Protein AF-A0A1Y4WC30-F1 (afdb_monomer_lite)

Radius of gyration: 39.01 Å; chains: 1; bounding box: 77×41×104 Å

Sequence (199 aa):
MTRDEYLAQLRALLTGRTPPDELERIVAYYTEYFDEAGPAGEARVVRELGTPAELVGRILGANRVRETPAERTPPTRGSGHSSLWKVLLAICAAPIAIPLIIAAVIVVLALAFVVVCVVAGVAIGGVVAIGVGIVTAWSGFSVLFSAGMATMMFFCGMGMLSSGVGLLMIAGSFALGGLCFRAMAGALNRWLMRREARV

Secondary structure (DSSP, 8-state):
--HHHHHHHHHHHHBTTB-HHHHHHHHHHHHHHHHHHHHHHHHHHHHHH--HHHHHHHHHHHHHHH-S-----------TTHHHHHHHHHHHHHHHHHHHHHHHHHHHHHHHHHHHHHHHHHHHHHHHHHHHHHHHHHHHHHHHHHH-HHHHHHHHHHHHHHHHHHHHHHHHHHHHHHHHHHHHHHHHHHHHHHHHTT-

Foldseek 3Di:
DFPVVQLVVLLVVCVPVDDPVVSVVVSVVVVVVCVVCPPVRRVVVCVVCDHSVVVNVVVSVVVVVVPPDDFDDDPPPDDPVVVVVVVVVVVVVVVVVVVVVVVVVVVVVVVLVVLVVQLVVLLVVLVVLLVVLVVLLVVLVVCCVPPHDVSNVVSNVSSVVSNVVSVVSNVVSVVVSVVVVVVVVVVVVVVVVVVVVND

Structure (mmCIF, N/CA/C/O backbone):
data_AF-A0A1Y4WC30-F1
#
_entry.id   AF-A0A1Y4WC30-F1
#
loop_
_atom_site.group_PDB
_atom_site.id
_atom_site.type_symbol
_atom_site.label_atom_id
_atom_site.label_alt_id
_atom_site.label_comp_id
_atom_site.label_asym_id
_atom_site.label_entity_id
_atom_site.label_seq_id
_atom_site.pdbx_PDB_ins_code
_atom_site.Cartn_x
_atom_site.Cartn_y
_atom_site.Cartn_z
_atom_site.occupancy
_atom_site.B_iso_or_equiv
_atom_site.auth_seq_id
_atom_site.auth_comp_id
_atom_site.auth_asym_id
_atom_site.auth_atom_id
_atom_site.pdbx_PDB_model_num
ATOM 1 N N . MET A 1 1 ? -41.704 -14.085 52.818 1.00 69.81 1 MET A N 1
ATOM 2 C CA . MET A 1 1 ? -40.267 -14.354 52.671 1.00 69.81 1 MET A CA 1
ATOM 3 C C . MET A 1 1 ? -39.528 -13.304 53.448 1.00 69.81 1 MET A C 1
ATOM 5 O O . MET A 1 1 ? -39.732 -12.125 53.174 1.00 69.81 1 MET A O 1
ATOM 9 N N . THR A 1 2 ? -38.753 -13.735 54.432 1.00 83.44 2 THR A N 1
ATOM 10 C CA . THR A 1 2 ? -37.795 -12.867 55.124 1.00 83.44 2 THR A CA 1
ATOM 11 C C . THR A 1 2 ? -36.531 -12.716 54.278 1.00 83.44 2 THR A C 1
ATOM 13 O O . THR A 1 2 ? -36.302 -13.492 53.341 1.00 83.44 2 THR A O 1
ATOM 16 N N . ARG A 1 3 ? -35.703 -11.716 54.592 1.00 82.50 3 ARG A N 1
ATOM 17 C CA . ARG A 1 3 ? -34.389 -11.526 53.963 1.00 82.50 3 ARG A CA 1
ATOM 18 C C . ARG A 1 3 ? -33.555 -12.814 53.923 1.00 82.50 3 ARG A C 1
ATOM 20 O O . ARG A 1 3 ? -33.057 -13.191 52.861 1.00 82.50 3 ARG A O 1
ATOM 27 N N . ASP A 1 4 ? -33.429 -13.494 55.060 1.00 85.31 4 ASP A N 1
ATOM 28 C CA . ASP A 1 4 ? -32.580 -14.685 55.193 1.00 85.31 4 ASP A CA 1
ATOM 29 C C . ASP A 1 4 ? -33.076 -15.845 54.323 1.00 85.31 4 ASP A C 1
ATOM 31 O O . ASP A 1 4 ? -32.284 -16.520 53.664 1.00 85.31 4 ASP A O 1
ATOM 35 N N . GLU A 1 5 ? -34.396 -16.036 54.247 1.00 85.94 5 GLU A N 1
ATOM 36 C CA . GLU A 1 5 ? -35.010 -17.036 53.370 1.00 85.94 5 GLU A CA 1
ATOM 37 C C . GLU A 1 5 ? -34.735 -16.738 51.891 1.00 85.94 5 GLU A C 1
ATOM 39 O O . GLU A 1 5 ? -34.433 -17.649 51.115 1.00 85.94 5 GLU A O 1
ATOM 44 N N . TYR A 1 6 ? -34.811 -15.464 51.495 1.00 87.00 6 TYR A N 1
ATOM 45 C CA . TYR A 1 6 ? -34.570 -15.038 50.118 1.00 87.00 6 TYR A CA 1
ATOM 46 C C . TYR A 1 6 ? -33.109 -15.268 49.705 1.00 87.00 6 TYR A C 1
ATOM 48 O O . TYR A 1 6 ? -32.837 -15.849 48.650 1.00 87.00 6 TYR A O 1
ATOM 56 N N . LEU A 1 7 ? -32.159 -14.860 50.552 1.00 86.62 7 LEU A N 1
ATOM 57 C CA . LEU A 1 7 ? -30.725 -15.016 50.299 1.00 86.62 7 LEU A CA 1
ATOM 58 C C . LEU A 1 7 ? -30.286 -16.486 50.331 1.00 86.62 7 LEU A C 1
ATOM 60 O O . LEU A 1 7 ? -29.462 -16.895 49.509 1.00 86.62 7 LEU A O 1
ATOM 64 N N . ALA A 1 8 ? -30.866 -17.307 51.213 1.00 87.62 8 ALA A N 1
ATOM 65 C CA . ALA A 1 8 ? -30.611 -18.745 51.246 1.00 87.62 8 ALA A CA 1
ATOM 66 C C . ALA A 1 8 ? -31.057 -19.433 49.946 1.00 87.62 8 ALA A C 1
ATOM 68 O O . ALA A 1 8 ? -30.311 -20.240 49.384 1.00 87.62 8 ALA A O 1
ATOM 69 N N . GLN A 1 9 ? -32.233 -19.076 49.419 1.00 86.50 9 GLN A N 1
ATOM 70 C CA . GLN A 1 9 ? -32.713 -19.604 48.139 1.00 86.50 9 GLN A CA 1
ATOM 71 C C . GLN A 1 9 ? -31.892 -19.098 46.951 1.00 86.50 9 GLN A C 1
ATOM 73 O O . GLN A 1 9 ? -31.553 -19.886 46.068 1.00 86.50 9 GLN A O 1
ATOM 78 N N . LEU A 1 10 ? -31.513 -17.816 46.947 1.00 86.69 10 LEU A N 1
ATOM 79 C CA . LEU A 1 10 ? -30.616 -17.250 45.938 1.00 86.69 10 LEU A CA 1
ATOM 80 C C . LEU A 1 10 ? -29.283 -18.010 45.900 1.00 86.69 10 LEU A C 1
ATOM 82 O O . LEU A 1 10 ? -28.824 -18.413 44.829 1.00 86.69 10 LEU A O 1
ATOM 86 N N . ARG A 1 11 ? -28.696 -18.279 47.073 1.00 87.00 11 ARG A N 1
ATOM 87 C CA . ARG A 1 11 ? -27.459 -19.055 47.194 1.00 87.00 11 ARG A CA 1
ATOM 88 C C . ARG A 1 11 ? -27.640 -20.482 46.687 1.00 87.00 11 ARG A C 1
ATOM 90 O O . ARG A 1 11 ? -26.809 -20.947 45.911 1.00 87.00 11 ARG A O 1
ATOM 97 N N . ALA A 1 12 ? -28.715 -21.165 47.078 1.00 87.56 12 ALA A N 1
ATOM 98 C CA . ALA A 1 12 ? -28.985 -22.540 46.658 1.00 87.56 12 ALA A CA 1
ATOM 99 C C . ALA A 1 12 ? -29.145 -22.669 45.133 1.00 87.56 12 ALA A C 1
ATOM 101 O O . ALA A 1 12 ? -28.606 -23.595 44.536 1.00 87.56 12 ALA A O 1
ATOM 102 N N . LEU A 1 13 ? -29.827 -21.715 44.491 1.00 86.31 13 LEU A N 1
ATOM 103 C CA . LEU A 1 13 ? -30.062 -21.718 43.042 1.00 86.31 13 LEU A CA 1
ATOM 104 C C . LEU A 1 13 ? -28.813 -21.384 42.211 1.00 86.31 13 LEU A C 1
ATOM 106 O O . LEU A 1 13 ? -28.690 -21.845 41.074 1.00 86.31 13 LEU A O 1
ATOM 110 N N . LEU A 1 14 ? -27.897 -20.582 42.758 1.00 83.69 14 LEU A N 1
ATOM 111 C CA . LEU A 1 14 ? -26.614 -20.254 42.124 1.00 83.69 14 LEU A CA 1
ATOM 112 C C . LEU A 1 14 ? -25.525 -21.302 42.413 1.00 83.69 14 LEU A C 1
ATOM 114 O O . LEU A 1 14 ? -24.557 -21.420 41.656 1.00 83.69 14 LEU A O 1
ATOM 118 N N . THR A 1 15 ? -25.685 -22.093 43.478 1.00 81.69 15 THR A N 1
ATOM 119 C CA . THR A 1 15 ? -24.760 -23.178 43.832 1.00 81.69 15 THR A CA 1
ATOM 120 C C . THR A 1 15 ? -24.755 -24.232 42.721 1.00 81.69 15 THR A C 1
ATOM 122 O O . THR A 1 15 ? -25.784 -24.811 42.384 1.00 81.69 15 THR A O 1
ATOM 125 N N . GLY A 1 16 ? -23.586 -24.461 42.114 1.00 75.06 16 GLY A N 1
ATOM 126 C CA . GLY A 1 16 ? -23.409 -25.383 40.983 1.00 75.06 16 GLY A CA 1
ATOM 127 C C . GLY A 1 16 ? -23.593 -24.762 39.591 1.00 75.06 16 GLY A C 1
ATOM 128 O O . GLY A 1 16 ? -23.309 -25.433 38.602 1.00 75.06 16 GLY A O 1
ATOM 129 N N . ARG A 1 17 ? -24.021 -23.493 39.488 1.00 76.81 17 ARG A N 1
ATOM 130 C CA . ARG A 1 17 ? -24.132 -22.749 38.211 1.00 76.81 17 ARG A CA 1
ATOM 131 C C . ARG A 1 17 ? -23.170 -21.567 38.092 1.00 76.81 17 ARG A C 1
ATOM 133 O O . ARG A 1 17 ? -23.006 -21.026 37.004 1.00 76.81 17 ARG A O 1
ATOM 140 N N . THR A 1 18 ? -22.549 -21.165 39.195 1.00 74.25 18 THR A N 1
ATOM 141 C CA . THR A 1 18 ? -21.640 -20.017 39.278 1.00 74.25 18 THR A CA 1
ATOM 142 C C . THR A 1 18 ? -20.388 -20.414 40.074 1.00 74.25 18 THR A C 1
ATOM 144 O O . THR A 1 18 ? -20.512 -21.199 41.019 1.00 74.25 18 THR A O 1
ATOM 147 N N . PRO A 1 19 ? -19.185 -19.909 39.725 1.00 80.69 19 PRO A N 1
ATOM 148 C CA . PRO A 1 19 ? -17.972 -20.150 40.505 1.00 80.69 19 PRO A CA 1
ATOM 149 C C . PRO A 1 19 ? -18.141 -19.717 41.973 1.00 80.69 19 PRO A C 1
ATOM 151 O O . PRO A 1 19 ? -18.810 -18.710 42.229 1.00 80.69 19 PRO A O 1
ATOM 154 N N . PRO A 1 20 ? -17.521 -20.417 42.941 1.00 74.69 20 PRO A N 1
ATOM 155 C CA . PRO A 1 20 ? -17.716 -20.158 44.373 1.00 74.69 20 PRO A CA 1
ATOM 156 C C . PRO A 1 20 ? -17.363 -18.715 44.766 1.00 74.69 20 PRO A C 1
ATOM 158 O O . PRO A 1 20 ? -18.118 -18.067 45.488 1.00 74.69 20 PRO A O 1
ATOM 161 N N . ASP A 1 21 ? -16.291 -18.163 44.197 1.00 74.06 21 ASP A N 1
ATOM 162 C CA . ASP A 1 21 ? -15.852 -16.792 44.472 1.00 74.06 21 ASP A CA 1
ATOM 163 C C . ASP A 1 21 ? -16.862 -15.738 43.994 1.00 74.06 21 ASP A C 1
ATOM 165 O O . ASP A 1 21 ? -16.896 -14.616 44.495 1.00 74.06 21 ASP A O 1
ATOM 169 N N . GLU A 1 22 ? -17.616 -16.042 42.937 1.00 73.06 22 GLU A N 1
ATOM 170 C CA . GLU A 1 22 ? -18.604 -15.137 42.350 1.00 73.06 22 GLU A CA 1
ATOM 171 C C . GLU A 1 22 ? -19.958 -15.260 43.037 1.00 73.06 22 GLU A C 1
ATOM 173 O O . GLU A 1 22 ? -20.604 -14.244 43.287 1.00 73.06 22 GLU A O 1
ATOM 178 N N . LEU A 1 23 ? -20.322 -16.478 43.439 1.00 79.19 23 LEU A N 1
ATOM 179 C CA . LEU A 1 23 ? -21.459 -16.745 44.310 1.00 79.19 23 LEU A CA 1
ATOM 180 C C . LEU A 1 23 ? -21.387 -15.896 45.586 1.00 79.19 23 LEU A C 1
ATOM 182 O O . LEU A 1 23 ? -22.353 -15.212 45.918 1.00 79.19 23 LEU A O 1
ATOM 186 N N . GLU A 1 24 ? -20.243 -15.899 46.276 1.00 81.50 24 GLU A N 1
ATOM 187 C CA . GLU A 1 24 ? -20.062 -15.114 47.503 1.00 81.50 24 GLU A CA 1
ATOM 188 C C . GLU A 1 24 ? -20.178 -13.608 47.257 1.00 81.50 24 GLU A C 1
ATOM 190 O O . GLU A 1 24 ? -20.811 -12.911 48.047 1.00 81.50 24 GLU A O 1
ATOM 195 N N . ARG A 1 25 ? -19.647 -13.104 46.135 1.00 77.00 25 ARG A N 1
ATOM 196 C CA . ARG A 1 25 ? -19.775 -11.683 45.765 1.00 77.00 25 ARG A CA 1
ATOM 197 C C . ARG A 1 25 ? -21.220 -11.278 45.499 1.00 77.00 25 ARG A C 1
ATOM 199 O O . ARG A 1 25 ? -21.640 -10.216 45.944 1.00 77.00 25 ARG A O 1
ATOM 206 N N . ILE A 1 26 ? -21.965 -12.106 44.769 1.00 80.81 26 ILE A N 1
ATOM 207 C CA . ILE A 1 26 ? -23.372 -11.848 44.450 1.00 80.81 26 ILE A CA 1
ATOM 208 C C . ILE A 1 26 ? -24.196 -11.837 45.735 1.00 80.81 26 ILE A C 1
ATOM 210 O O . ILE A 1 26 ? -24.953 -10.900 45.972 1.00 80.81 26 ILE A O 1
ATOM 214 N N . VAL A 1 27 ? -24.021 -12.854 46.584 1.00 86.06 27 VAL A N 1
ATOM 215 C CA . VAL A 1 27 ? -24.727 -12.933 47.865 1.00 86.06 27 VAL A CA 1
ATOM 216 C C . VAL A 1 27 ? -24.379 -11.727 48.736 1.00 86.06 27 VAL A C 1
ATOM 218 O O . VAL A 1 27 ? -25.295 -11.088 49.230 1.00 86.06 27 VAL A O 1
ATOM 221 N N . ALA A 1 28 ? -23.101 -11.354 48.860 1.00 83.44 28 ALA A N 1
ATOM 222 C CA . ALA A 1 28 ? -22.679 -10.191 49.644 1.00 83.44 28 ALA A CA 1
ATOM 223 C C . ALA A 1 28 ? -23.312 -8.874 49.161 1.00 83.44 28 ALA A C 1
ATOM 225 O O . ALA A 1 28 ? -23.784 -8.094 49.981 1.00 83.44 28 ALA A O 1
ATOM 226 N N . TYR A 1 29 ? -23.388 -8.657 47.845 1.00 82.88 29 TYR A N 1
ATOM 227 C CA . TYR A 1 29 ? -24.015 -7.465 47.270 1.00 82.88 29 TYR A CA 1
ATOM 228 C C . TYR A 1 29 ? -25.505 -7.360 47.621 1.00 8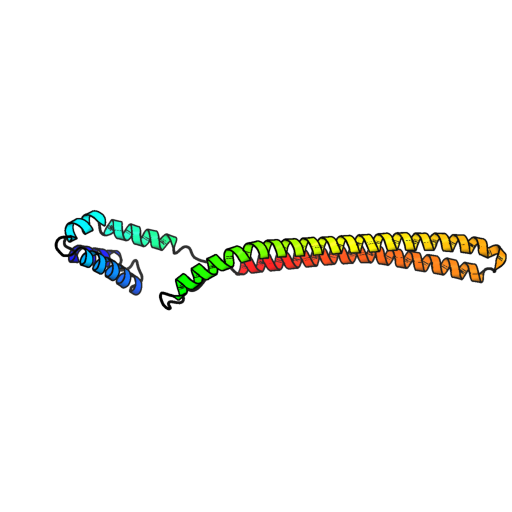2.88 29 TYR A C 1
ATOM 230 O O . TYR A 1 29 ? -25.977 -6.315 48.062 1.00 82.88 29 TYR A O 1
ATOM 238 N N . TYR A 1 30 ? -26.261 -8.451 47.461 1.00 82.19 30 TYR A N 1
ATOM 239 C CA . TYR A 1 30 ? -27.682 -8.433 47.811 1.00 82.19 30 TYR A CA 1
ATOM 240 C C . TYR A 1 30 ? -27.898 -8.392 49.326 1.00 82.19 30 TYR A C 1
ATOM 242 O O . TYR A 1 30 ? -28.841 -7.755 49.778 1.00 82.19 30 TYR A O 1
ATOM 250 N N . THR A 1 31 ? -27.016 -9.004 50.118 1.00 86.19 31 THR A N 1
ATOM 251 C CA . THR A 1 31 ? -27.004 -8.873 51.581 1.00 86.19 31 THR A CA 1
ATOM 252 C C . THR A 1 31 ? -26.928 -7.405 51.996 1.00 86.19 31 THR A C 1
ATOM 254 O O . THR A 1 31 ? -27.763 -6.992 52.798 1.00 86.19 31 THR A O 1
ATOM 257 N N . GLU A 1 32 ? -26.008 -6.630 51.414 1.00 80.56 32 GLU A N 1
ATOM 258 C CA . GLU A 1 32 ? -25.855 -5.189 51.667 1.00 80.56 32 GLU A CA 1
ATOM 259 C C . GLU A 1 32 ? -27.083 -4.395 51.192 1.00 80.56 32 GLU A C 1
ATOM 261 O O . GLU A 1 32 ? -27.597 -3.553 51.919 1.00 80.56 32 GLU A O 1
ATOM 266 N N . TYR A 1 33 ? -27.647 -4.745 50.033 1.00 80.31 33 TYR A N 1
ATOM 267 C CA . TYR A 1 33 ? -28.869 -4.116 49.517 1.00 80.31 33 TYR A CA 1
ATOM 268 C C . TYR A 1 33 ? -30.090 -4.309 50.436 1.00 80.31 33 TYR A C 1
ATOM 270 O O . TYR A 1 33 ? -30.906 -3.404 50.616 1.00 80.31 33 TYR A O 1
ATOM 278 N N . PHE A 1 34 ? -30.221 -5.486 51.054 1.00 80.88 34 PHE A N 1
ATOM 279 C CA . PHE A 1 34 ? -31.246 -5.724 52.071 1.00 80.88 34 PHE A CA 1
ATOM 280 C C . PHE A 1 34 ? -30.937 -5.002 53.394 1.00 80.88 34 PHE A C 1
ATOM 282 O O . PHE A 1 34 ? 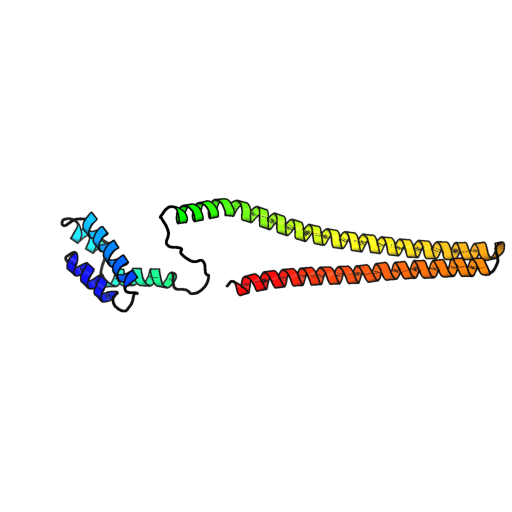-31.872 -4.562 54.063 1.00 80.88 34 PHE A O 1
ATOM 289 N N . ASP A 1 35 ? -29.660 -4.848 53.761 1.00 83.69 35 ASP A N 1
ATOM 290 C CA . ASP A 1 35 ? -29.255 -4.086 54.951 1.00 83.69 35 ASP A CA 1
ATOM 291 C C . ASP A 1 35 ? -29.569 -2.591 54.816 1.00 83.69 35 ASP A C 1
ATOM 293 O O . ASP A 1 35 ? -30.064 -1.988 55.768 1.00 83.69 35 ASP A O 1
ATOM 297 N N . GLU A 1 36 ? -29.369 -2.003 53.632 1.00 78.00 36 GLU A N 1
ATOM 298 C CA . GLU A 1 36 ? -29.711 -0.601 53.347 1.00 78.00 36 GLU A CA 1
ATOM 299 C C . GLU A 1 36 ? -31.213 -0.314 53.501 1.00 78.00 36 GLU A C 1
ATOM 301 O O . GLU A 1 36 ? -31.608 0.765 53.948 1.00 78.00 36 GLU A O 1
ATOM 306 N N . ALA A 1 37 ? -32.066 -1.281 53.155 1.00 77.38 37 ALA A N 1
ATOM 307 C CA . ALA A 1 37 ? -33.512 -1.159 53.313 1.00 77.38 37 ALA A CA 1
ATOM 308 C C . ALA A 1 37 ? -33.975 -1.341 54.770 1.00 77.38 37 ALA A C 1
ATOM 310 O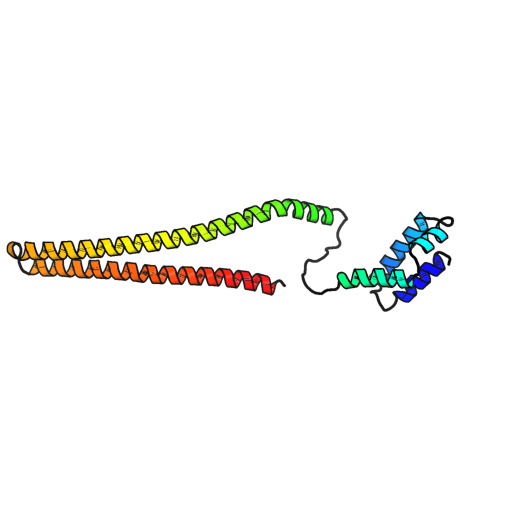 O . ALA A 1 37 ? -35.042 -0.843 55.150 1.00 77.38 37 ALA A O 1
ATOM 311 N N . GLY A 1 38 ? -33.183 -2.050 55.579 1.00 74.25 38 GLY A N 1
ATOM 312 C CA . GLY A 1 38 ? -33.481 -2.375 56.968 1.00 74.25 38 GLY A CA 1
ATOM 313 C C . GLY A 1 38 ? -34.715 -3.279 57.155 1.00 74.25 38 GLY A C 1
ATOM 314 O O . GLY A 1 38 ? -35.434 -3.597 56.203 1.00 74.25 38 GLY A O 1
ATOM 315 N N . PRO A 1 39 ? -35.032 -3.658 58.408 1.00 74.81 39 PRO A N 1
ATOM 316 C CA . PRO A 1 39 ? -36.099 -4.621 58.716 1.00 74.81 39 PRO A CA 1
ATOM 317 C C . PRO A 1 39 ? -37.505 -4.141 58.314 1.00 74.81 39 PRO A C 1
ATOM 319 O O . PRO A 1 39 ? -38.396 -4.947 58.061 1.00 74.81 39 PRO A O 1
ATOM 322 N N . ALA A 1 40 ? -37.721 -2.825 58.211 1.00 74.06 40 ALA A N 1
ATOM 323 C CA . ALA A 1 40 ? -38.984 -2.253 57.736 1.00 74.06 40 ALA A CA 1
ATOM 324 C C . ALA A 1 40 ? -39.124 -2.281 56.197 1.00 74.06 40 ALA A C 1
ATOM 326 O O . ALA A 1 40 ? -40.236 -2.183 55.677 1.00 74.06 40 ALA A O 1
ATOM 327 N N . GLY A 1 41 ? -38.009 -2.398 55.466 1.00 77.81 41 GLY A N 1
ATOM 328 C CA . GLY A 1 41 ? -37.947 -2.341 54.005 1.00 77.81 41 GLY A CA 1
ATOM 329 C C . GLY A 1 41 ? -37.861 -3.701 53.308 1.00 77.81 41 GLY A C 1
ATOM 330 O O . GLY A 1 41 ? -38.039 -3.755 52.092 1.00 77.81 41 GLY A O 1
ATOM 331 N N . GLU A 1 42 ? -37.660 -4.803 54.038 1.00 80.00 42 GLU A N 1
ATOM 332 C CA . GLU A 1 42 ? -37.469 -6.144 53.455 1.00 80.00 42 GLU A CA 1
ATOM 333 C C . GLU A 1 42 ? -38.604 -6.554 52.507 1.00 80.00 42 GLU A C 1
ATOM 335 O O . GLU A 1 42 ? -38.362 -6.974 51.376 1.00 80.00 42 GLU A O 1
ATOM 340 N N . ALA A 1 43 ? -39.860 -6.364 52.923 1.00 79.62 43 ALA A N 1
ATOM 341 C CA . ALA A 1 43 ? -41.022 -6.718 52.108 1.00 79.62 43 ALA A CA 1
ATOM 342 C C . ALA A 1 43 ? -41.094 -5.913 50.796 1.00 79.62 43 ALA A C 1
ATOM 344 O O . ALA A 1 43 ? -41.588 -6.408 49.779 1.00 79.62 43 ALA A O 1
ATOM 345 N N . ARG A 1 44 ? -40.583 -4.674 50.799 1.00 80.62 44 ARG A N 1
ATOM 346 C CA . ARG A 1 44 ? -40.500 -3.831 49.602 1.00 80.62 44 ARG A CA 1
ATOM 347 C C . ARG A 1 44 ? -39.408 -4.335 48.663 1.00 80.62 44 ARG A C 1
ATOM 349 O O . ARG A 1 44 ? -39.676 -4.462 47.471 1.00 80.62 44 ARG A O 1
ATOM 356 N N . VAL A 1 45 ? -38.235 -4.661 49.202 1.00 80.75 45 VAL A N 1
ATOM 357 C CA . VAL A 1 45 ? -37.095 -5.177 48.431 1.00 80.75 45 VAL A CA 1
ATOM 358 C C . VAL A 1 45 ? -37.427 -6.516 47.779 1.00 80.75 45 VAL A C 1
ATOM 360 O O . VAL A 1 45 ? -37.161 -6.696 46.595 1.00 80.75 45 VAL A O 1
ATOM 363 N N . VAL A 1 46 ? -38.088 -7.434 48.492 1.00 83.25 46 VAL A N 1
ATOM 364 C CA . VAL A 1 46 ? -38.535 -8.714 47.910 1.00 83.25 46 VAL A CA 1
ATOM 365 C C . VAL A 1 46 ? -39.488 -8.483 46.733 1.00 83.25 46 VAL A C 1
ATOM 367 O O . VAL A 1 46 ? -39.374 -9.140 45.702 1.00 83.25 46 VAL A O 1
ATOM 370 N N . ARG A 1 47 ? -40.406 -7.516 46.840 1.00 81.50 47 ARG A N 1
ATOM 371 C CA . ARG A 1 47 ? -41.328 -7.185 45.743 1.00 81.50 47 ARG A CA 1
ATOM 372 C C . ARG A 1 47 ? -40.612 -6.567 44.539 1.00 81.50 47 ARG A C 1
ATOM 374 O O . ARG A 1 47 ? -41.031 -6.788 43.410 1.00 81.50 47 ARG A O 1
ATOM 381 N N . GLU A 1 48 ? -39.568 -5.784 44.781 1.00 80.25 48 GLU A N 1
ATOM 382 C CA . GLU A 1 48 ? -38.766 -5.128 43.745 1.00 80.25 48 GLU A CA 1
ATOM 383 C C . GLU A 1 48 ? -37.836 -6.111 43.022 1.00 80.25 48 GLU A C 1
ATOM 385 O O . GLU A 1 48 ? -37.737 -6.103 41.794 1.00 80.25 48 GLU A O 1
ATOM 390 N N . LEU A 1 49 ? -37.204 -7.011 43.776 1.00 80.62 49 LEU A N 1
ATOM 391 C CA . LEU A 1 49 ? -36.330 -8.047 43.234 1.00 80.62 49 LEU A CA 1
ATOM 392 C C . LEU A 1 49 ? -37.113 -9.189 42.572 1.00 80.62 49 LEU A C 1
ATOM 394 O O . LEU A 1 49 ? -36.560 -9.850 41.692 1.00 80.62 49 LEU A O 1
ATOM 398 N N . GLY A 1 50 ? -38.388 -9.384 42.909 1.00 82.62 50 GLY A N 1
ATOM 399 C CA . GLY A 1 50 ? -39.211 -10.459 42.357 1.00 82.62 50 GLY A CA 1
ATOM 400 C C . GLY A 1 50 ? -38.868 -11.805 42.988 1.00 82.62 50 GLY A C 1
ATOM 401 O O . GLY A 1 50 ? -38.482 -11.872 44.151 1.00 82.62 50 GLY A O 1
ATOM 402 N N . THR A 1 51 ? -39.029 -12.905 42.252 1.00 87.25 51 THR A N 1
ATOM 403 C CA . THR A 1 51 ? -38.694 -14.228 42.800 1.00 87.25 51 THR A CA 1
ATOM 404 C C . THR A 1 51 ? -37.182 -14.510 42.732 1.00 87.25 51 THR A C 1
ATOM 406 O O . THR A 1 51 ? -36.517 -14.094 41.775 1.00 87.25 51 THR A O 1
ATOM 409 N N . PRO A 1 52 ? -36.608 -15.287 43.678 1.00 82.38 52 PRO A N 1
ATOM 410 C CA . PRO A 1 52 ? -35.190 -15.658 43.636 1.00 82.38 52 PRO A CA 1
ATOM 411 C C . PRO A 1 52 ? -34.788 -16.337 42.317 1.00 82.38 52 PRO A C 1
ATOM 413 O O . PRO A 1 52 ? -33.700 -16.099 41.800 1.00 82.38 52 PRO A O 1
ATOM 416 N N . ALA A 1 53 ? -35.679 -17.143 41.730 1.00 81.50 53 ALA A N 1
ATOM 417 C CA . ALA A 1 53 ? -35.443 -17.826 40.458 1.00 81.50 53 ALA A CA 1
ATOM 418 C C . ALA A 1 53 ? -35.331 -16.860 39.265 1.00 81.50 53 ALA A C 1
ATOM 420 O O . ALA A 1 53 ? -34.448 -17.023 38.421 1.00 81.50 53 ALA A O 1
ATOM 421 N N . GLU A 1 54 ? -36.178 -15.830 39.208 1.00 81.88 54 GLU A N 1
ATOM 422 C CA . GLU A 1 54 ? -36.105 -14.787 38.175 1.00 81.88 54 GLU A CA 1
ATOM 423 C C . GLU A 1 54 ? -34.841 -13.940 38.324 1.00 81.88 54 GLU A C 1
ATOM 425 O O . GLU A 1 54 ? -34.190 -13.602 37.331 1.00 81.88 54 GLU A O 1
ATOM 430 N N . LEU A 1 55 ? -34.455 -13.621 39.563 1.00 82.81 55 LEU A N 1
ATOM 431 C CA . LEU A 1 55 ? -33.216 -12.904 39.843 1.00 82.81 55 LEU A CA 1
ATOM 432 C C . LEU A 1 55 ? -31.994 -13.693 39.353 1.00 82.81 55 LEU A C 1
ATOM 434 O O . LEU A 1 55 ? -31.151 -13.138 38.651 1.00 82.81 55 LEU A O 1
ATOM 438 N N . VAL A 1 56 ? -31.944 -14.999 39.623 1.00 83.50 56 VAL A N 1
ATOM 439 C CA . VAL A 1 56 ? -30.894 -15.893 39.114 1.00 83.50 56 VAL A CA 1
ATOM 440 C C . VAL A 1 56 ? -30.874 -15.938 37.591 1.00 83.50 56 VAL A C 1
ATOM 442 O O . VAL A 1 56 ? -29.802 -15.855 36.998 1.00 83.50 56 VAL A O 1
ATOM 445 N N . GLY A 1 57 ? -32.040 -16.019 36.944 1.00 79.19 57 GLY A N 1
ATOM 446 C CA . GLY A 1 57 ? -32.144 -15.970 35.485 1.00 79.19 57 GLY A CA 1
ATOM 447 C C . GLY A 1 57 ? -31.569 -14.680 34.894 1.00 79.19 57 GLY A C 1
ATOM 448 O O . GLY A 1 57 ? -30.857 -14.730 33.892 1.00 79.19 57 GLY A O 1
ATOM 449 N N . ARG A 1 58 ? -31.804 -13.532 35.544 1.00 79.50 58 ARG A N 1
ATOM 450 C CA . ARG A 1 58 ? -31.233 -12.239 35.133 1.00 79.50 58 ARG A CA 1
ATOM 451 C C . ARG A 1 58 ? -29.725 -12.164 35.362 1.00 79.50 58 ARG A C 1
ATOM 453 O O . ARG A 1 58 ? -29.017 -11.703 34.472 1.00 79.50 58 ARG A O 1
ATOM 460 N N . ILE A 1 59 ? -29.229 -12.649 36.501 1.00 80.50 59 ILE A N 1
ATOM 461 C CA . ILE A 1 59 ? -27.792 -12.661 36.823 1.00 80.50 59 ILE A CA 1
ATOM 462 C C . ILE A 1 59 ? -27.035 -13.581 35.860 1.00 80.50 59 ILE A C 1
ATOM 464 O O . ILE A 1 59 ? -26.061 -13.164 35.236 1.00 80.50 59 ILE A O 1
ATOM 468 N N . LEU A 1 60 ? -27.514 -14.815 35.676 1.00 76.44 60 LEU A N 1
ATOM 469 C CA . LEU A 1 60 ? -26.911 -15.771 34.750 1.00 76.44 60 LEU A CA 1
ATOM 470 C C . LEU A 1 60 ? -27.056 -15.313 33.297 1.00 76.44 60 LEU A C 1
ATOM 472 O O . LEU A 1 60 ? -26.125 -15.489 32.524 1.00 76.44 60 LEU A O 1
ATOM 476 N N . GLY A 1 61 ? -28.180 -14.698 32.919 1.00 69.44 61 GLY A N 1
ATOM 477 C CA . GLY A 1 61 ? -28.390 -14.134 31.584 1.00 69.44 61 GLY A CA 1
ATOM 478 C C . GLY A 1 61 ? -27.438 -12.976 31.274 1.00 69.44 61 GLY A C 1
ATOM 479 O O . GLY A 1 61 ? -26.830 -12.959 30.205 1.00 69.44 61 GLY A O 1
ATOM 480 N N . ALA A 1 62 ? -27.244 -12.057 32.224 1.00 61.94 62 ALA A N 1
ATOM 481 C CA . ALA A 1 62 ? -26.279 -10.964 32.106 1.00 61.94 62 ALA A CA 1
ATOM 482 C C . ALA A 1 62 ? -24.830 -11.479 32.053 1.00 61.94 62 ALA A C 1
ATOM 484 O O . ALA A 1 62 ? -24.029 -10.990 31.256 1.00 61.94 62 ALA A O 1
ATOM 485 N N . ASN A 1 63 ? -24.505 -12.510 32.838 1.00 57.09 63 ASN A N 1
ATOM 486 C CA . ASN A 1 63 ? -23.190 -13.145 32.796 1.00 57.09 63 ASN A CA 1
ATOM 487 C C . ASN A 1 63 ? -22.966 -13.945 31.505 1.00 57.09 63 ASN A C 1
ATOM 489 O O . ASN A 1 63 ? -21.868 -13.908 30.965 1.00 57.09 63 ASN A O 1
ATOM 493 N N . ARG A 1 64 ? -23.994 -14.577 30.926 1.00 52.09 64 ARG A N 1
ATOM 494 C CA . ARG A 1 64 ? -23.870 -15.313 29.654 1.00 52.09 64 ARG A CA 1
ATOM 495 C C . ARG A 1 64 ? -23.546 -14.403 28.468 1.00 52.09 64 ARG A C 1
ATOM 497 O O . ARG A 1 64 ? -22.823 -14.818 27.571 1.00 52.09 64 ARG A O 1
ATOM 504 N N . VAL A 1 65 ? -24.032 -13.157 28.483 1.00 46.75 65 VAL A N 1
ATOM 505 C CA . VAL A 1 65 ? -23.641 -12.113 27.509 1.00 46.75 65 VAL A CA 1
ATOM 506 C C . VAL A 1 65 ? -22.166 -11.724 27.675 1.00 46.75 65 VAL A C 1
ATOM 508 O O . VAL A 1 65 ? -21.518 -11.300 26.725 1.00 46.75 65 VAL A O 1
ATOM 511 N N . ARG A 1 66 ? -21.614 -11.908 28.876 1.00 45.47 66 ARG A N 1
ATOM 512 C CA . ARG A 1 66 ? -20.207 -11.655 29.201 1.00 45.47 66 ARG A CA 1
ATOM 513 C C . ARG A 1 66 ? -19.297 -12.863 28.929 1.00 45.47 66 ARG A C 1
ATOM 515 O O . ARG A 1 66 ? -18.085 -12.687 28.855 1.00 45.47 66 ARG A O 1
ATOM 522 N N . GLU A 1 67 ? -19.873 -14.053 28.748 1.00 40.59 67 GLU A N 1
ATOM 523 C CA . GLU A 1 67 ? -19.184 -15.323 28.472 1.00 40.59 67 GLU A CA 1
ATOM 524 C C . GLU A 1 67 ? -19.183 -15.735 26.985 1.00 40.59 67 GLU A C 1
ATOM 526 O O . GLU A 1 67 ? -18.891 -16.886 26.660 1.00 40.59 67 GLU A O 1
ATOM 531 N N . THR A 1 68 ? -19.445 -14.825 26.039 1.00 31.58 68 THR A N 1
ATOM 532 C CA . THR A 1 68 ? -18.994 -15.060 24.655 1.00 31.58 68 THR A CA 1
ATOM 533 C C . THR A 1 68 ? -17.461 -15.000 24.612 1.00 31.58 68 THR A C 1
ATOM 535 O O . THR A 1 68 ? -16.897 -13.963 24.975 1.00 31.58 68 THR A O 1
ATOM 538 N N . PRO A 1 69 ? -16.756 -16.076 24.211 1.00 38.91 69 PRO A N 1
ATOM 539 C CA . PRO A 1 69 ? -15.301 -16.124 24.279 1.00 38.91 69 PRO A CA 1
ATOM 540 C C . PRO A 1 69 ? -14.642 -15.277 23.182 1.00 38.91 69 PRO A C 1
ATOM 542 O O . PRO A 1 69 ? -15.068 -15.320 22.033 1.00 38.91 69 PRO A O 1
ATOM 545 N N . ALA A 1 70 ? -13.529 -14.643 23.567 1.00 35.81 70 ALA A N 1
ATOM 546 C CA . ALA A 1 70 ? -12.460 -14.069 22.739 1.00 35.81 70 ALA A CA 1
ATOM 547 C C . ALA A 1 70 ? -12.652 -12.642 22.179 1.00 35.81 70 ALA A C 1
ATOM 549 O O . ALA A 1 70 ? -12.945 -12.443 21.012 1.00 35.81 70 ALA A O 1
ATOM 550 N N . GLU A 1 71 ? -12.292 -11.641 22.991 1.00 36.62 71 GLU A N 1
ATOM 551 C CA . GLU A 1 71 ? -11.086 -10.854 22.682 1.00 36.62 71 GLU A CA 1
ATOM 552 C C . GLU A 1 71 ? -10.447 -10.363 23.994 1.00 36.62 71 GLU A C 1
ATOM 554 O O . GLU A 1 71 ? -11.097 -9.821 24.890 1.00 36.62 71 GLU A O 1
ATOM 559 N N . ARG A 1 72 ? -9.160 -10.665 24.172 1.00 41.59 72 ARG A N 1
ATOM 560 C CA . ARG A 1 72 ? -8.430 -10.527 25.438 1.00 41.59 72 ARG A CA 1
ATOM 561 C C . ARG A 1 72 ? -7.966 -9.087 25.668 1.00 41.59 72 ARG A C 1
ATOM 563 O O . ARG A 1 72 ? -7.062 -8.616 24.989 1.00 41.59 72 ARG A O 1
ATOM 570 N N . THR A 1 73 ? -8.412 -8.468 26.758 1.00 34.00 73 THR A N 1
ATOM 571 C CA . THR A 1 73 ? -7.535 -7.629 27.599 1.00 34.00 73 THR A CA 1
ATOM 572 C C . THR A 1 73 ? -7.786 -7.962 29.075 1.00 34.00 73 THR A C 1
ATOM 574 O O . THR A 1 73 ? -8.934 -8.155 29.471 1.00 34.00 73 THR A O 1
ATOM 577 N N . PRO A 1 74 ? -6.738 -8.120 29.904 1.00 43.88 74 PRO A N 1
ATOM 578 C CA . PRO A 1 74 ? -6.885 -8.670 31.247 1.00 43.88 74 PRO A CA 1
ATOM 579 C C . PRO A 1 74 ? -7.537 -7.643 32.188 1.00 43.88 74 PRO A C 1
ATOM 581 O O . PRO A 1 74 ? -7.166 -6.465 32.150 1.00 43.88 74 PRO A O 1
ATOM 584 N N . PRO A 1 75 ? -8.439 -8.045 33.103 1.00 41.38 75 PRO A N 1
ATOM 585 C CA . PRO A 1 75 ? -8.780 -7.206 34.232 1.00 41.38 75 PRO A CA 1
ATOM 586 C C . PRO A 1 75 ? -7.668 -7.375 35.269 1.00 41.38 75 PRO A C 1
ATOM 588 O O . PRO A 1 75 ? -7.694 -8.280 36.101 1.00 41.38 75 PRO A O 1
ATOM 591 N N . THR A 1 76 ? -6.667 -6.496 35.238 1.00 37.69 76 THR A N 1
ATOM 592 C CA . THR A 1 76 ? -5.870 -6.258 36.439 1.00 37.69 76 THR A CA 1
ATOM 593 C C . THR A 1 76 ? -6.795 -5.655 37.488 1.00 37.69 76 THR A C 1
ATOM 595 O O . THR A 1 76 ? -7.210 -4.497 37.428 1.00 37.69 76 THR A O 1
ATOM 598 N N . ARG A 1 77 ? -7.168 -6.513 38.433 1.00 52.09 77 ARG A N 1
ATOM 599 C CA . ARG A 1 77 ? -7.756 -6.168 39.719 1.00 52.09 77 ARG A CA 1
ATOM 600 C C . ARG A 1 77 ? -6.719 -5.309 40.452 1.00 52.09 77 ARG A C 1
ATOM 602 O O . ARG A 1 77 ? -5.712 -5.823 40.919 1.00 52.09 77 ARG A O 1
ATOM 609 N N . GLY A 1 78 ? -6.926 -3.995 40.475 1.00 38.16 78 GLY A N 1
ATOM 610 C CA . GLY A 1 78 ? -6.020 -3.049 41.125 1.00 38.16 78 GLY A CA 1
ATOM 611 C C . GLY A 1 78 ? -6.608 -1.643 41.167 1.00 38.16 78 GLY A C 1
ATOM 612 O O . GLY A 1 78 ? -6.583 -0.953 40.154 1.00 38.16 78 GLY A O 1
ATOM 613 N N . SER A 1 79 ? -7.137 -1.291 42.346 1.00 39.88 79 SER A N 1
ATOM 614 C CA . SER A 1 79 ? -7.620 0.015 42.834 1.00 39.88 79 SER A CA 1
ATOM 615 C C . SER A 1 79 ? -8.590 0.814 41.939 1.00 39.88 79 SER A C 1
ATOM 617 O O . SER A 1 79 ? -8.382 1.019 40.745 1.00 39.88 79 SER A O 1
ATOM 619 N N . GLY A 1 80 ? -9.661 1.338 42.547 1.00 47.00 80 GLY A N 1
ATOM 620 C CA . GLY A 1 80 ? -10.735 2.107 41.892 1.00 47.00 80 GLY A CA 1
ATOM 621 C C . GLY A 1 80 ? -10.305 3.357 41.102 1.00 47.00 80 GLY A C 1
ATOM 622 O O . GLY A 1 80 ? -11.141 3.979 40.459 1.00 47.00 80 GLY A O 1
ATOM 623 N N . HIS A 1 81 ? -9.014 3.697 41.075 1.00 50.47 81 HIS A N 1
ATOM 624 C CA . HIS A 1 81 ? -8.455 4.795 40.288 1.00 50.47 81 HIS A CA 1
ATOM 625 C C . HIS A 1 81 ? -7.937 4.361 38.896 1.00 50.47 81 HIS A C 1
ATOM 627 O O . HIS A 1 81 ? -7.916 5.171 37.974 1.00 50.47 81 HIS A O 1
ATOM 633 N N . SER A 1 82 ? -7.572 3.085 38.679 1.00 55.53 82 SER A N 1
ATOM 634 C CA . SER A 1 82 ? -6.967 2.643 37.402 1.00 55.53 82 SER A CA 1
ATOM 635 C C . SER A 1 82 ? -7.987 2.389 36.284 1.00 55.53 82 SER A C 1
ATOM 637 O O . SER A 1 82 ? -7.650 2.470 35.102 1.00 55.53 82 SER A O 1
ATOM 639 N N . SER A 1 83 ? -9.247 2.106 36.630 1.00 57.62 83 SER A N 1
ATOM 640 C CA . SER A 1 83 ? -10.308 1.880 35.639 1.00 57.62 83 SER A CA 1
ATOM 641 C C . SER A 1 83 ? -10.844 3.194 35.071 1.00 57.62 83 SER A C 1
ATOM 643 O O . SER A 1 83 ? -10.996 3.308 33.859 1.00 57.62 83 SER A O 1
ATOM 645 N N . LEU A 1 84 ? -11.022 4.216 35.917 1.00 68.31 84 LEU A N 1
ATOM 646 C CA . LEU A 1 84 ? -11.345 5.576 35.475 1.00 68.31 84 LEU A CA 1
ATOM 647 C C . LEU A 1 84 ? -10.182 6.200 34.702 1.00 68.31 84 LEU A C 1
ATOM 649 O O . LEU A 1 84 ? -10.419 6.823 33.675 1.00 68.31 84 LEU A O 1
ATOM 653 N N . TRP A 1 85 ? -8.932 5.957 35.116 1.00 64.19 85 TRP A N 1
ATOM 654 C CA . TRP A 1 85 ? -7.764 6.392 34.350 1.00 64.19 85 TRP A CA 1
ATOM 655 C C . TRP A 1 85 ? -7.724 5.746 32.968 1.00 64.19 85 TRP A C 1
ATOM 657 O O . TRP A 1 85 ? -7.486 6.447 32.000 1.00 64.19 85 TRP A O 1
ATOM 667 N N . LYS A 1 86 ? -8.007 4.442 32.835 1.00 63.59 86 LYS A N 1
ATOM 668 C CA . LYS A 1 86 ? -8.093 3.770 31.524 1.00 63.59 86 LYS A CA 1
ATOM 669 C C . LYS A 1 86 ? -9.242 4.296 30.665 1.00 63.59 86 LYS A C 1
ATOM 671 O O . LYS A 1 86 ? -9.055 4.437 29.465 1.00 63.59 86 LYS A O 1
ATOM 676 N N . VAL A 1 87 ? -10.397 4.613 31.255 1.00 73.25 87 VAL A N 1
ATOM 677 C CA . VAL A 1 87 ? -11.532 5.218 30.534 1.00 73.25 87 VAL A CA 1
ATOM 678 C C . VAL A 1 87 ? -11.205 6.649 30.099 1.00 73.25 87 VAL A C 1
ATOM 680 O O . VAL A 1 87 ? -11.450 7.000 28.952 1.00 73.25 87 VAL A O 1
ATOM 683 N N . LEU A 1 88 ? -10.565 7.449 30.953 1.00 71.62 88 LEU A N 1
ATOM 684 C CA . LEU A 1 88 ? -10.081 8.789 30.616 1.00 71.62 88 LEU A CA 1
ATOM 685 C C . LEU A 1 88 ? -8.967 8.735 29.562 1.00 71.62 88 LEU A C 1
ATOM 687 O O . LEU A 1 88 ? -8.965 9.525 28.628 1.00 71.62 88 LEU A O 1
ATOM 691 N N . LEU A 1 89 ? -8.059 7.760 29.655 1.00 69.19 89 LEU A N 1
ATOM 692 C CA . LEU A 1 89 ? -7.017 7.513 28.661 1.00 69.19 89 LEU A CA 1
ATOM 693 C C . LEU A 1 89 ? -7.621 7.032 27.341 1.00 69.19 89 LEU A C 1
ATOM 695 O O . LEU A 1 89 ? -7.116 7.402 26.294 1.00 69.19 89 LEU A O 1
ATOM 699 N N . ALA A 1 90 ? -8.709 6.260 27.369 1.00 69.44 90 ALA A N 1
ATOM 700 C CA . ALA A 1 90 ? -9.447 5.855 26.178 1.00 69.44 90 ALA A CA 1
ATOM 701 C C . ALA A 1 90 ? -10.191 7.041 25.543 1.00 69.44 90 ALA A C 1
ATOM 703 O O . ALA A 1 90 ? -10.146 7.192 24.327 1.00 69.44 90 ALA A O 1
ATOM 704 N N . ILE A 1 91 ? -10.796 7.923 26.346 1.00 70.31 91 ILE A N 1
ATOM 705 C CA . ILE A 1 91 ? -11.434 9.168 25.885 1.00 70.31 91 ILE A CA 1
ATOM 706 C C . ILE A 1 91 ? -10.395 10.151 25.338 1.00 70.31 91 ILE A C 1
ATOM 708 O O . ILE A 1 91 ? -10.676 10.822 24.356 1.00 70.31 91 ILE A O 1
ATOM 712 N N . CYS A 1 92 ? -9.190 10.207 25.913 1.00 60.16 92 CYS A N 1
ATOM 713 C CA . CYS A 1 92 ? -8.078 11.017 25.407 1.00 60.16 92 CYS A CA 1
ATOM 714 C C . CYS A 1 92 ? -7.361 10.372 24.211 1.00 60.16 92 CYS A C 1
ATOM 716 O O . CYS A 1 92 ? -6.845 11.082 23.353 1.00 60.16 92 CYS A O 1
ATOM 718 N N . ALA A 1 93 ? -7.341 9.042 24.107 1.00 63.00 93 ALA A N 1
ATOM 719 C CA . ALA A 1 93 ? -6.765 8.324 22.972 1.00 63.00 93 ALA A CA 1
ATOM 720 C C . ALA A 1 93 ? -7.717 8.277 21.769 1.00 63.00 93 ALA A C 1
ATOM 722 O O . ALA A 1 93 ? -7.250 8.243 20.633 1.00 63.00 93 ALA A O 1
ATOM 723 N N . ALA A 1 94 ? -9.034 8.328 21.983 1.00 64.62 94 ALA A N 1
ATOM 724 C CA . ALA A 1 94 ? -10.042 8.373 20.926 1.00 64.62 94 ALA A CA 1
ATOM 725 C C . ALA A 1 94 ? -9.857 9.547 19.933 1.00 64.62 94 ALA A C 1
ATOM 727 O O . ALA A 1 94 ? -9.820 9.284 18.727 1.00 64.62 94 ALA A O 1
ATOM 728 N N . PRO A 1 95 ? -9.653 10.811 20.365 1.00 75.56 95 PRO A N 1
ATOM 729 C CA . PRO A 1 95 ? -9.400 11.925 19.457 1.00 75.56 95 PRO A CA 1
ATOM 730 C C . PRO A 1 95 ? -8.000 11.885 18.841 1.00 75.56 95 PRO A C 1
ATOM 732 O O . PRO A 1 95 ? -7.761 12.632 17.906 1.00 75.56 95 PRO A O 1
ATOM 735 N N . ILE A 1 96 ? -7.086 11.032 19.325 1.00 72.81 96 ILE A N 1
ATOM 736 C CA . ILE A 1 96 ? -5.745 10.821 18.749 1.00 72.81 96 ILE A CA 1
ATOM 737 C C . ILE A 1 96 ? -5.766 9.676 17.724 1.00 72.81 96 ILE A C 1
ATOM 739 O O . ILE A 1 96 ? -5.056 9.718 16.721 1.00 72.81 96 ILE A O 1
ATOM 743 N N . ALA A 1 97 ? -6.621 8.671 17.916 1.00 74.69 97 ALA A N 1
ATOM 744 C CA . ALA A 1 97 ? -6.755 7.545 16.998 1.00 74.69 97 ALA A CA 1
ATOM 745 C C . ALA A 1 97 ? -7.280 7.980 15.618 1.00 74.69 97 ALA A C 1
ATOM 747 O O . ALA A 1 97 ? -6.768 7.527 14.596 1.00 74.69 97 ALA A O 1
ATOM 748 N N . ILE A 1 98 ? -8.253 8.896 15.578 1.00 75.44 98 ILE A N 1
ATOM 749 C CA . ILE A 1 98 ? -8.824 9.432 14.331 1.00 75.44 98 ILE A CA 1
ATOM 750 C C . ILE A 1 98 ? -7.771 10.170 13.473 1.00 75.44 98 ILE A C 1
ATOM 752 O O . ILE A 1 98 ? -7.587 9.778 12.317 1.00 75.44 98 ILE A O 1
ATOM 756 N N . PRO A 1 99 ? -7.030 11.180 13.980 1.00 85.06 99 PRO A N 1
ATOM 757 C CA . PRO A 1 99 ? -6.004 11.864 13.198 1.00 85.06 99 PRO A CA 1
ATOM 758 C C . PRO A 1 99 ? -4.847 10.936 12.833 1.00 85.06 99 PRO A C 1
ATOM 760 O O . PRO A 1 99 ? -4.271 11.098 11.762 1.00 85.06 99 PRO A O 1
ATOM 763 N N . LEU A 1 100 ? -4.535 9.928 13.654 1.00 80.12 100 LEU A N 1
ATOM 764 C CA . LEU A 1 100 ? -3.507 8.941 13.327 1.00 80.12 100 LEU A CA 1
ATOM 765 C C . LEU A 1 100 ? -3.900 8.075 12.119 1.00 80.12 100 LEU A C 1
ATOM 767 O O . LEU A 1 100 ? -3.064 7.815 11.256 1.00 80.12 100 LEU A O 1
ATOM 771 N N . ILE A 1 101 ? -5.167 7.656 12.023 1.00 79.56 101 ILE A N 1
ATOM 772 C CA . ILE A 1 101 ? -5.673 6.910 10.860 1.00 79.56 101 ILE A CA 1
ATOM 773 C C . ILE A 1 101 ? -5.643 7.794 9.611 1.00 79.56 101 ILE A C 1
ATOM 775 O O . ILE A 1 101 ? -5.178 7.350 8.564 1.00 79.56 101 ILE A O 1
ATOM 779 N N . ILE A 1 102 ? -6.078 9.052 9.721 1.00 84.50 102 ILE A N 1
ATOM 780 C CA . ILE A 1 102 ? -6.037 10.009 8.606 1.00 84.50 102 ILE A CA 1
ATOM 781 C C . ILE A 1 102 ? -4.590 10.231 8.145 1.00 84.50 102 ILE A C 1
ATOM 783 O O . ILE A 1 102 ? -4.308 10.138 6.953 1.00 84.50 102 ILE A O 1
ATOM 787 N N . ALA A 1 103 ? -3.657 10.447 9.076 1.00 84.25 103 ALA A N 1
ATOM 788 C CA . ALA A 1 103 ? -2.238 10.588 8.769 1.00 84.25 103 ALA A CA 1
ATOM 789 C C . ALA A 1 103 ? -1.683 9.336 8.073 1.00 84.25 103 ALA A C 1
ATOM 791 O O . ALA A 1 103 ? -0.982 9.455 7.071 1.00 84.25 103 ALA A O 1
ATOM 792 N N . ALA A 1 104 ? -2.041 8.137 8.541 1.00 79.81 104 A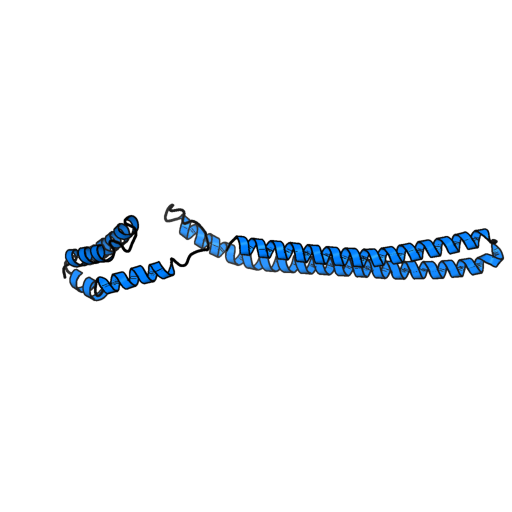LA A N 1
ATOM 793 C CA . ALA A 1 104 ? -1.635 6.889 7.900 1.00 79.81 104 ALA A CA 1
ATOM 794 C C . ALA A 1 104 ? -2.165 6.776 6.459 1.00 79.81 104 ALA A C 1
ATOM 796 O O . ALA A 1 104 ? -1.414 6.398 5.561 1.00 79.81 104 ALA A O 1
ATOM 797 N N . VAL A 1 105 ? -3.425 7.153 6.214 1.00 83.69 105 VAL A N 1
ATOM 798 C CA . VAL A 1 105 ? -4.008 7.178 4.861 1.00 83.69 105 VAL A CA 1
ATOM 799 C C . VAL A 1 105 ? -3.276 8.179 3.966 1.00 83.69 105 VAL A C 1
ATOM 801 O O . VAL A 1 105 ? -2.916 7.836 2.841 1.00 83.69 105 VAL A O 1
ATOM 804 N N . ILE A 1 106 ? -2.993 9.385 4.467 1.00 88.19 106 ILE A N 1
ATOM 805 C CA . ILE A 1 106 ? -2.241 10.407 3.725 1.00 88.19 106 ILE A CA 1
ATOM 806 C C . ILE A 1 106 ? -0.843 9.899 3.369 1.00 88.19 106 ILE A C 1
ATOM 808 O O . ILE A 1 106 ? -0.416 10.068 2.233 1.00 88.19 106 ILE A O 1
ATOM 812 N N . VAL A 1 107 ? -0.143 9.238 4.295 1.00 84.88 107 VAL A N 1
ATOM 813 C CA . VAL A 1 107 ? 1.188 8.666 4.036 1.00 84.88 107 VAL A CA 1
ATOM 814 C C . VAL A 1 107 ? 1.130 7.605 2.937 1.00 84.88 107 VAL A C 1
ATOM 816 O O . VAL A 1 107 ? 1.977 7.609 2.046 1.00 84.88 107 VAL A O 1
ATOM 819 N N . VAL A 1 108 ? 0.127 6.723 2.956 1.00 81.38 108 VAL A N 1
ATOM 820 C CA . VAL A 1 108 ? -0.054 5.705 1.907 1.00 81.38 108 VAL A CA 1
ATOM 821 C C . VAL A 1 108 ? -0.342 6.354 0.551 1.00 81.38 108 VAL A C 1
ATOM 823 O O . VAL A 1 108 ? 0.267 5.975 -0.449 1.00 81.38 108 VAL A O 1
ATOM 826 N N . LEU A 1 109 ? -1.223 7.357 0.508 1.00 84.12 109 LEU A N 1
ATOM 827 C CA . LEU A 1 109 ? -1.530 8.096 -0.719 1.00 84.12 109 LEU A CA 1
ATOM 828 C C . LEU A 1 109 ? -0.315 8.867 -1.245 1.00 84.12 109 LEU A C 1
ATOM 830 O O . LEU A 1 109 ? -0.041 8.827 -2.442 1.00 84.12 109 LEU A O 1
ATOM 834 N N . ALA A 1 110 ? 0.442 9.522 -0.365 1.00 84.81 110 ALA A N 1
ATOM 835 C CA . ALA A 1 110 ? 1.666 10.227 -0.722 1.00 84.81 110 ALA A CA 1
ATOM 836 C C . ALA A 1 110 ? 2.716 9.262 -1.282 1.00 84.81 110 ALA A C 1
ATOM 838 O O . ALA A 1 110 ? 3.322 9.547 -2.311 1.00 84.81 110 ALA A O 1
ATOM 839 N N . LEU A 1 111 ? 2.891 8.090 -0.662 1.00 80.12 111 LEU A N 1
ATOM 840 C CA . LEU A 1 111 ? 3.798 7.059 -1.162 1.00 80.12 111 LEU A CA 1
ATOM 841 C C . LEU A 1 111 ? 3.374 6.569 -2.552 1.00 80.12 111 LEU A C 1
ATOM 843 O O . LEU A 1 111 ? 4.212 6.466 -3.446 1.00 80.12 111 LEU A O 1
ATOM 847 N N . ALA A 1 112 ? 2.079 6.313 -2.757 1.00 80.12 112 ALA A N 1
ATOM 848 C CA . ALA A 1 112 ? 1.550 5.932 -4.063 1.00 80.12 112 ALA A CA 1
ATOM 849 C C . ALA A 1 112 ? 1.797 7.026 -5.116 1.00 80.12 112 ALA A C 1
ATOM 851 O O . ALA A 1 112 ? 2.260 6.729 -6.216 1.00 80.12 112 ALA A O 1
ATOM 852 N N . PHE A 1 113 ? 1.561 8.292 -4.764 1.00 86.31 113 PHE A N 1
ATOM 853 C CA . PHE A 1 113 ? 1.813 9.432 -5.643 1.00 86.31 113 PHE A CA 1
ATOM 854 C C . PHE A 1 113 ? 3.296 9.567 -6.011 1.00 86.31 113 PHE A C 1
ATOM 856 O O . PHE A 1 113 ? 3.622 9.740 -7.182 1.00 86.31 113 PHE A O 1
ATOM 863 N N . VAL A 1 114 ? 4.208 9.414 -5.044 1.00 85.00 114 VAL A N 1
ATOM 864 C CA . VAL A 1 114 ? 5.658 9.424 -5.294 1.00 85.00 114 VAL A CA 1
ATOM 865 C C . VAL A 1 114 ? 6.049 8.321 -6.274 1.00 85.00 114 VAL A C 1
ATOM 867 O O . VAL A 1 114 ? 6.788 8.591 -7.217 1.00 85.00 114 VAL A O 1
ATOM 870 N N . VAL A 1 115 ? 5.528 7.102 -6.104 1.00 80.00 115 VAL A N 1
ATOM 871 C CA . VAL A 1 115 ? 5.796 5.995 -7.036 1.00 80.00 115 VAL A CA 1
ATOM 872 C C . VAL A 1 115 ? 5.331 6.352 -8.449 1.00 80.00 115 VAL A C 1
ATOM 874 O O . VAL A 1 115 ? 6.089 6.165 -9.398 1.00 80.00 115 VAL A O 1
ATOM 877 N N . VAL A 1 116 ? 4.132 6.922 -8.599 1.00 83.56 116 VAL A N 1
ATOM 878 C CA . VAL A 1 116 ? 3.618 7.363 -9.906 1.00 83.56 116 VAL A CA 1
ATOM 879 C C . VAL A 1 116 ? 4.510 8.443 -10.521 1.00 83.56 116 VAL A C 1
ATOM 881 O O . VAL A 1 116 ? 4.887 8.321 -11.684 1.00 83.56 116 VAL A O 1
ATOM 884 N N . CYS A 1 117 ? 4.901 9.462 -9.753 1.00 86.12 117 CYS A N 1
ATOM 885 C CA . CYS A 1 117 ? 5.781 10.532 -10.226 1.00 86.12 117 CYS A CA 1
ATOM 886 C C . CYS A 1 117 ? 7.158 10.014 -10.648 1.00 86.12 117 CYS A C 1
ATOM 888 O O . CYS A 1 117 ? 7.681 10.442 -11.674 1.00 86.12 117 CYS A O 1
ATOM 890 N N . VAL A 1 118 ? 7.738 9.076 -9.894 1.00 82.25 118 VAL A N 1
ATOM 891 C CA . VAL A 1 118 ? 9.021 8.448 -10.239 1.00 82.25 118 VAL A CA 1
ATOM 892 C C . VAL A 1 118 ? 8.893 7.650 -11.534 1.00 82.25 118 VAL A C 1
ATOM 894 O O . VAL A 1 118 ? 9.714 7.816 -12.431 1.00 82.25 118 VAL A O 1
ATOM 897 N N . VAL A 1 119 ? 7.847 6.830 -11.674 1.00 81.50 119 VAL A N 1
ATOM 898 C CA . VAL A 1 119 ? 7.608 6.052 -12.901 1.00 81.50 119 VAL A CA 1
ATOM 899 C C . VAL A 1 119 ? 7.395 6.976 -14.101 1.00 81.50 119 VAL A C 1
ATOM 901 O O . VAL A 1 119 ? 8.011 6.768 -15.143 1.00 81.50 119 VAL A O 1
ATOM 904 N N . ALA A 1 120 ? 6.582 8.024 -13.953 1.00 84.88 120 ALA A N 1
ATOM 905 C CA . ALA A 1 120 ? 6.342 9.001 -15.009 1.00 84.88 120 ALA A CA 1
ATOM 906 C C . ALA A 1 120 ? 7.624 9.761 -15.387 1.00 84.88 120 ALA A C 1
ATOM 908 O O . ALA A 1 120 ? 7.934 9.889 -16.568 1.00 84.88 120 ALA A O 1
ATOM 909 N N . GLY A 1 121 ? 8.399 10.219 -14.401 1.00 85.50 121 GLY A N 1
ATOM 910 C CA . GLY A 1 121 ? 9.650 10.941 -14.626 1.00 85.50 121 GLY A CA 1
ATOM 911 C C . GLY A 1 121 ? 10.691 10.096 -15.356 1.00 85.50 121 GLY A C 1
ATOM 912 O O . GLY A 1 121 ? 11.296 10.562 -16.321 1.00 85.50 121 GLY A O 1
ATOM 913 N N . VAL A 1 122 ? 10.859 8.834 -14.956 1.00 82.50 122 VAL A N 1
ATOM 914 C CA . VAL A 1 122 ? 11.785 7.921 -15.637 1.00 82.50 122 VAL A CA 1
ATOM 915 C C . VAL A 1 122 ? 11.284 7.558 -17.036 1.00 82.50 122 VAL A C 1
ATOM 917 O O . VAL A 1 122 ? 12.086 7.517 -17.967 1.00 82.50 122 VAL A O 1
ATOM 920 N N . ALA A 1 123 ? 9.975 7.369 -17.228 1.00 79.50 123 ALA A N 1
ATOM 921 C CA . ALA A 1 123 ? 9.407 7.137 -18.554 1.00 79.50 123 ALA A CA 1
ATOM 922 C C . ALA A 1 123 ? 9.667 8.321 -19.500 1.00 79.50 123 ALA A C 1
ATOM 924 O O . ALA A 1 123 ? 10.148 8.121 -20.615 1.00 79.50 123 ALA A O 1
ATOM 925 N N . ILE A 1 124 ? 9.428 9.555 -19.040 1.00 87.31 124 ILE A N 1
ATOM 926 C CA . ILE A 1 124 ? 9.724 10.777 -19.802 1.00 87.31 124 ILE A CA 1
ATOM 927 C C . ILE A 1 124 ? 11.224 10.863 -20.108 1.00 87.31 124 ILE A C 1
ATOM 929 O O . ILE A 1 124 ? 11.599 11.097 -21.256 1.00 87.31 124 ILE A O 1
ATOM 933 N N . GLY A 1 125 ? 12.087 10.614 -19.118 1.00 83.00 125 GLY A N 1
ATOM 934 C CA . GLY A 1 125 ? 13.539 10.585 -19.308 1.00 83.00 125 GLY A CA 1
ATOM 935 C C . GLY A 1 125 ? 13.983 9.557 -20.353 1.00 83.00 125 GLY A C 1
ATOM 936 O O . GLY A 1 125 ? 14.830 9.860 -21.191 1.00 83.00 125 GLY A O 1
ATOM 937 N N . GLY A 1 126 ? 13.362 8.375 -20.366 1.00 80.94 126 GLY A N 1
ATOM 938 C CA . GLY A 1 126 ? 13.593 7.342 -21.375 1.00 80.94 126 GLY A CA 1
ATOM 939 C C . GLY A 1 126 ? 13.197 7.787 -22.784 1.00 80.94 126 GLY A C 1
ATOM 940 O O . GLY A 1 126 ? 13.974 7.604 -23.720 1.00 80.94 126 GLY A O 1
ATOM 941 N N . VAL A 1 127 ? 12.037 8.434 -22.946 1.00 82.88 127 VAL A N 1
ATOM 942 C CA . VAL A 1 127 ? 11.604 8.985 -24.245 1.00 82.88 127 VAL A CA 1
ATOM 943 C C . VAL A 1 127 ? 12.568 10.066 -24.734 1.00 82.88 127 VAL A C 1
ATOM 945 O O . VAL A 1 127 ? 12.955 10.062 -25.903 1.00 82.88 127 VAL A O 1
ATOM 948 N N . VAL A 1 128 ? 13.007 10.962 -23.845 1.00 86.94 128 VAL A N 1
ATOM 949 C CA . VAL A 1 128 ? 13.992 12.000 -24.182 1.00 86.94 128 VAL A CA 1
ATOM 950 C C . VAL A 1 128 ? 15.324 11.372 -24.595 1.00 86.94 128 VAL A C 1
ATOM 952 O O . VAL A 1 128 ? 15.888 11.779 -25.607 1.00 86.94 128 VAL A O 1
ATOM 955 N N . ALA A 1 129 ? 15.805 10.352 -23.878 1.00 80.19 129 ALA A N 1
ATOM 956 C CA . ALA A 1 129 ? 17.035 9.642 -24.229 1.00 80.19 129 ALA A CA 1
ATOM 957 C C . ALA A 1 129 ? 16.953 8.995 -25.622 1.00 80.19 129 ALA A C 1
ATOM 959 O O . ALA A 1 129 ? 17.881 9.127 -26.418 1.00 80.19 129 ALA A O 1
ATOM 960 N N . ILE A 1 130 ? 15.819 8.373 -25.962 1.00 80.62 130 ILE A N 1
ATOM 961 C CA . I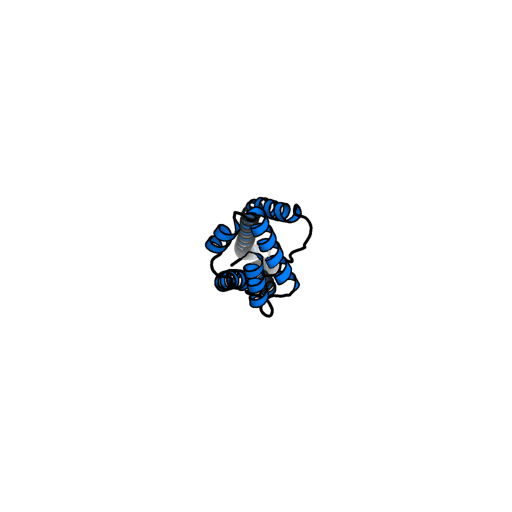LE A 1 130 ? 15.582 7.826 -27.307 1.00 80.62 130 ILE A CA 1
ATOM 962 C C . ILE A 1 130 ? 15.595 8.946 -28.357 1.00 80.62 130 ILE A C 1
ATOM 964 O O . ILE A 1 130 ? 16.247 8.805 -29.391 1.00 80.62 130 ILE A O 1
ATOM 968 N N . GLY A 1 131 ? 14.932 10.075 -28.088 1.00 82.50 131 GLY A N 1
ATOM 969 C CA . GLY A 1 131 ? 14.924 11.233 -28.986 1.00 82.50 131 GLY A CA 1
ATOM 970 C C . GLY A 1 131 ? 16.326 11.794 -29.239 1.00 82.50 131 GLY A C 1
ATOM 971 O O . GLY A 1 131 ? 16.708 12.014 -30.388 1.00 82.50 131 GLY A O 1
ATOM 972 N N . VAL A 1 132 ? 17.131 11.948 -28.183 1.00 83.38 132 VAL A N 1
ATOM 973 C CA . VAL A 1 132 ? 18.540 12.361 -28.286 1.00 83.38 132 VAL A CA 1
ATOM 974 C C . VAL A 1 132 ? 19.352 11.337 -29.082 1.00 83.38 132 VAL A C 1
ATOM 976 O O . VAL A 1 132 ? 20.150 11.730 -29.932 1.00 83.38 132 VAL A O 1
ATOM 979 N N . GLY A 1 133 ? 19.122 10.037 -28.875 1.00 77.88 133 GLY A N 1
ATOM 980 C CA . GLY A 1 133 ? 19.723 8.957 -29.662 1.00 77.88 133 GLY A CA 1
ATOM 981 C C . GLY A 1 133 ? 19.424 9.054 -31.165 1.00 77.88 133 GLY A C 1
ATOM 982 O O . GLY A 1 133 ? 20.323 8.905 -31.987 1.00 77.88 133 GLY A O 1
ATOM 983 N N . ILE A 1 134 ? 18.182 9.369 -31.541 1.00 80.94 134 ILE A N 1
ATOM 984 C CA . ILE A 1 134 ? 17.781 9.534 -32.949 1.00 80.94 134 ILE A CA 1
ATOM 985 C C . ILE A 1 134 ? 18.424 10.785 -33.560 1.00 80.94 134 ILE A C 1
ATOM 987 O O . ILE A 1 134 ? 18.955 10.732 -34.669 1.00 80.94 134 ILE A O 1
ATOM 991 N N . VAL A 1 135 ? 18.417 11.906 -32.834 1.00 81.31 135 VAL A N 1
ATOM 992 C CA . VAL A 1 135 ? 19.023 13.163 -33.305 1.00 81.31 135 VAL A CA 1
ATOM 993 C C . VAL A 1 135 ? 20.535 13.014 -33.475 1.00 81.31 135 VAL A C 1
ATOM 995 O O . VAL A 1 135 ? 21.086 13.475 -34.473 1.00 81.31 135 VAL A O 1
ATOM 998 N N . THR A 1 136 ? 21.208 12.336 -32.543 1.00 77.12 136 THR A N 1
ATOM 999 C CA . THR A 1 136 ? 22.650 12.057 -32.638 1.00 77.12 136 THR A CA 1
ATOM 1000 C C . THR A 1 136 ? 22.992 11.071 -33.756 1.00 77.12 136 THR A C 1
ATOM 1002 O O . THR A 1 136 ? 24.020 11.231 -34.413 1.00 77.12 136 THR A O 1
ATOM 1005 N N . ALA A 1 137 ? 22.125 10.097 -34.044 1.00 74.56 137 ALA A N 1
ATOM 1006 C CA . ALA A 1 137 ? 22.289 9.218 -35.201 1.00 74.56 137 ALA A CA 1
ATOM 1007 C C . ALA A 1 137 ? 22.139 9.984 -36.529 1.00 74.56 137 ALA A C 1
ATOM 1009 O O . ALA A 1 137 ? 22.930 9.783 -37.453 1.00 74.56 137 ALA A O 1
ATOM 1010 N N . TRP A 1 138 ? 21.175 10.908 -36.615 1.00 79.31 138 TRP A N 1
ATOM 1011 C CA . TRP A 1 138 ? 20.997 11.755 -37.797 1.00 79.31 138 TRP A CA 1
ATOM 1012 C C . TRP A 1 138 ? 22.183 12.709 -37.985 1.00 79.31 138 TRP A C 1
ATOM 1014 O O . TRP A 1 138 ? 22.758 12.771 -39.071 1.00 79.31 138 TRP A O 1
ATOM 1024 N N . SER A 1 139 ? 22.627 13.406 -36.936 1.00 74.38 139 SER A N 1
ATOM 1025 C CA . SER A 1 139 ? 23.796 14.290 -37.043 1.00 74.38 139 SER A CA 1
ATOM 1026 C C . SER A 1 139 ? 25.078 13.524 -37.396 1.00 74.38 139 SER A C 1
ATOM 1028 O O . SER A 1 139 ? 25.892 14.025 -38.173 1.00 74.38 139 SER A O 1
ATOM 1030 N N . GLY A 1 140 ? 25.219 12.280 -36.928 1.00 68.94 140 GLY A N 1
ATOM 1031 C CA . GLY A 1 140 ? 26.291 11.371 -37.335 1.00 68.94 140 GLY A CA 1
ATOM 1032 C C . GLY A 1 140 ? 26.300 11.064 -38.839 1.00 68.94 140 GLY A C 1
ATOM 1033 O O . GLY A 1 140 ? 27.374 10.978 -39.435 1.00 68.94 140 GLY A O 1
ATOM 1034 N N . PHE A 1 141 ? 25.128 10.972 -39.479 1.00 68.88 141 PHE A N 1
ATOM 1035 C CA . PHE A 1 141 ? 25.020 10.784 -40.931 1.00 68.88 141 PHE A CA 1
ATOM 1036 C C . PHE A 1 141 ? 25.455 12.030 -41.716 1.00 68.88 141 PHE A C 1
ATOM 1038 O O . PHE A 1 141 ? 26.123 11.914 -42.741 1.00 68.88 141 PHE A O 1
ATOM 1045 N N . SER A 1 142 ? 25.163 13.230 -41.212 1.00 68.56 142 SER A N 1
ATOM 1046 C CA . SER A 1 142 ? 25.633 14.487 -41.813 1.00 68.56 142 SER A CA 1
ATOM 1047 C C . SER A 1 142 ? 27.158 14.645 -41.715 1.00 68.56 142 SER A C 1
ATOM 1049 O O . SER A 1 142 ? 27.796 15.173 -42.624 1.00 68.56 142 SER A O 1
ATOM 1051 N N . VAL A 1 143 ? 27.762 14.149 -40.628 1.00 67.06 143 VAL A N 1
ATOM 1052 C CA . VAL A 1 143 ? 29.218 14.179 -40.387 1.00 67.06 143 VAL A CA 1
ATOM 1053 C C . VAL A 1 143 ? 29.975 13.127 -41.213 1.00 67.06 143 VAL A C 1
ATOM 1055 O O . VAL A 1 143 ? 31.181 13.273 -41.429 1.00 67.06 143 VAL A O 1
ATOM 1058 N N . LEU A 1 144 ? 29.278 12.123 -41.758 1.00 64.81 144 LEU A N 1
ATOM 1059 C CA . LEU A 1 144 ? 29.839 11.090 -42.638 1.00 64.81 144 LEU A CA 1
ATOM 1060 C C . LEU A 1 144 ? 30.612 11.680 -43.827 1.00 64.81 144 LEU A C 1
ATOM 1062 O O . LEU A 1 144 ? 31.668 11.169 -44.192 1.00 64.81 144 LEU A O 1
ATOM 1066 N N . PHE A 1 145 ? 30.112 12.783 -44.389 1.00 65.31 145 PHE A N 1
ATOM 1067 C CA . PHE A 1 145 ? 30.717 13.462 -45.537 1.00 65.31 145 PHE A CA 1
ATOM 1068 C C . PHE A 1 145 ? 31.909 14.362 -45.175 1.00 65.31 145 PHE A C 1
ATOM 1070 O O . PHE A 1 145 ? 32.588 14.841 -46.076 1.00 65.31 145 PHE A O 1
ATOM 1077 N N . SER A 1 146 ? 32.178 14.585 -43.882 1.00 65.62 146 SER A N 1
ATOM 1078 C CA . SER A 1 146 ? 33.176 15.561 -43.417 1.00 65.62 146 SER A CA 1
ATOM 1079 C C . SER A 1 146 ? 34.296 14.949 -42.559 1.00 65.62 146 SER A C 1
ATOM 1081 O O . SER A 1 146 ? 35.432 15.406 -42.630 1.00 65.62 146 SER A O 1
ATOM 1083 N N . ALA A 1 147 ? 34.022 13.894 -41.776 1.00 63.66 147 ALA A N 1
ATOM 1084 C CA . ALA A 1 147 ? 34.967 13.361 -40.779 1.00 63.66 147 ALA A CA 1
ATOM 1085 C C . ALA A 1 147 ? 35.325 11.863 -40.928 1.00 63.66 147 ALA A C 1
ATOM 1087 O O . ALA A 1 147 ? 36.077 11.341 -40.107 1.00 63.66 147 ALA A O 1
ATOM 1088 N N . GLY A 1 148 ? 34.817 11.159 -41.949 1.00 75.00 148 GLY A N 1
ATOM 1089 C CA . GLY A 1 148 ? 35.163 9.757 -42.242 1.00 75.00 148 GLY A CA 1
ATOM 1090 C C . GLY A 1 148 ? 34.366 8.688 -41.468 1.00 75.00 148 GLY A C 1
ATOM 1091 O O . GLY A 1 148 ? 33.567 8.986 -40.581 1.00 75.00 148 GLY A O 1
ATOM 1092 N N . MET A 1 149 ? 34.576 7.407 -41.820 1.00 75.12 149 MET A N 1
ATOM 1093 C CA . MET A 1 149 ? 33.780 6.260 -41.324 1.00 75.12 149 MET A CA 1
ATOM 1094 C C . MET A 1 149 ? 33.892 6.011 -39.809 1.00 75.12 149 MET A C 1
ATOM 1096 O O . MET A 1 149 ? 32.933 5.550 -39.190 1.00 75.12 149 MET A O 1
ATOM 1100 N N . ALA A 1 150 ? 35.034 6.332 -39.193 1.00 78.06 150 ALA A N 1
ATOM 1101 C CA . ALA A 1 150 ? 35.258 6.104 -37.763 1.00 78.06 150 ALA A CA 1
ATOM 1102 C C . ALA A 1 150 ? 34.292 6.922 -36.887 1.00 78.06 150 ALA A C 1
ATOM 1104 O O . ALA A 1 150 ? 33.734 6.416 -35.912 1.00 78.06 150 ALA A O 1
ATOM 1105 N N . THR A 1 151 ? 34.032 8.170 -37.275 1.00 75.75 151 THR A N 1
ATOM 1106 C CA . THR A 1 151 ? 33.145 9.084 -36.548 1.00 75.75 151 THR A CA 1
ATOM 1107 C C . THR A 1 151 ? 31.688 8.623 -36.630 1.00 75.75 151 THR A C 1
ATOM 1109 O O . THR A 1 151 ? 30.957 8.696 -35.645 1.00 75.75 151 THR A O 1
ATOM 1112 N N . MET A 1 152 ? 31.279 8.046 -37.765 1.00 73.06 152 MET A N 1
ATOM 1113 C CA . MET A 1 152 ? 29.949 7.452 -37.934 1.00 73.06 152 MET A CA 1
ATOM 1114 C C . MET A 1 152 ? 29.725 6.257 -37.000 1.00 73.06 152 MET A C 1
ATOM 1116 O O . MET A 1 152 ? 28.691 6.190 -36.336 1.00 73.06 152 MET A O 1
ATOM 1120 N N . MET A 1 153 ? 30.691 5.332 -36.909 1.00 79.62 153 MET A N 1
ATOM 1121 C CA . MET A 1 153 ? 30.589 4.174 -36.010 1.00 79.62 153 MET A CA 1
ATOM 1122 C C . MET A 1 153 ? 30.481 4.608 -34.543 1.00 79.62 153 MET A C 1
ATOM 1124 O O . MET A 1 153 ? 29.701 4.027 -33.790 1.00 79.62 153 MET A O 1
ATOM 1128 N N . PHE A 1 154 ? 31.206 5.663 -34.153 1.00 80.44 154 PHE A N 1
ATOM 1129 C CA . PHE A 1 154 ? 31.144 6.211 -32.800 1.00 80.44 154 PHE A CA 1
ATOM 1130 C C . PHE A 1 154 ? 29.763 6.804 -32.467 1.00 80.44 154 PHE A C 1
ATOM 1132 O O . PHE A 1 154 ? 29.173 6.444 -31.448 1.00 80.44 154 PHE A O 1
ATOM 1139 N N . PHE A 1 155 ? 29.204 7.654 -33.338 1.00 79.25 155 PHE A N 1
ATOM 1140 C CA . PHE A 1 155 ? 27.875 8.246 -33.122 1.00 79.25 155 PHE A CA 1
ATOM 1141 C C . PHE A 1 155 ? 26.748 7.210 -33.180 1.00 79.25 155 PHE A C 1
ATOM 1143 O O . PHE A 1 155 ? 25.837 7.247 -32.353 1.00 79.25 155 PHE A O 1
ATOM 1150 N N . CYS A 1 156 ? 26.829 6.244 -34.098 1.00 78.94 156 CYS A N 1
ATOM 1151 C CA . CYS A 1 156 ? 25.853 5.161 -34.189 1.00 78.94 156 CYS A CA 1
ATOM 1152 C C . CYS A 1 156 ? 25.885 4.264 -32.938 1.00 78.94 156 CYS A C 1
ATOM 1154 O O . CYS A 1 156 ? 24.832 3.908 -32.404 1.00 78.94 156 CYS A O 1
ATOM 1156 N N . GLY A 1 157 ? 27.080 3.952 -32.422 1.00 82.00 157 GLY A N 1
ATOM 1157 C CA . GLY A 1 157 ? 27.252 3.204 -31.174 1.00 82.00 157 GLY A CA 1
ATOM 1158 C C . GLY A 1 157 ? 26.708 3.952 -29.953 1.00 82.00 157 GLY A C 1
ATOM 1159 O O . GLY A 1 157 ? 25.991 3.368 -29.143 1.00 82.00 157 GLY A O 1
ATOM 1160 N N . MET A 1 158 ? 26.973 5.258 -29.851 1.00 80.12 158 MET A N 1
ATOM 1161 C CA . MET A 1 158 ? 26.416 6.124 -28.802 1.00 80.12 158 MET A CA 1
ATOM 1162 C C . MET A 1 158 ? 24.883 6.201 -28.852 1.00 80.12 158 MET A C 1
ATOM 1164 O O . MET A 1 158 ? 24.237 6.127 -27.807 1.00 80.12 158 MET A O 1
ATOM 1168 N N . GLY A 1 159 ? 24.285 6.286 -30.045 1.00 78.94 159 GLY A N 1
ATOM 1169 C CA . GLY A 1 159 ? 22.828 6.280 -30.217 1.00 78.94 159 GLY A CA 1
ATOM 1170 C C . GLY A 1 159 ? 22.177 4.956 -29.795 1.00 78.94 159 GLY A C 1
ATOM 1171 O O . GLY A 1 159 ? 21.153 4.955 -29.106 1.00 78.94 159 GLY A O 1
ATOM 1172 N N . MET A 1 160 ? 22.795 3.816 -30.131 1.00 82.00 160 MET A N 1
ATOM 1173 C CA . MET A 1 160 ? 22.345 2.490 -29.678 1.00 82.00 160 MET A CA 1
ATOM 1174 C C . MET A 1 160 ? 22.496 2.304 -28.164 1.00 82.00 160 MET A C 1
ATOM 1176 O O . MET A 1 160 ? 21.591 1.788 -27.513 1.00 82.00 160 MET A O 1
ATOM 1180 N N . LEU A 1 161 ? 23.605 2.766 -27.583 1.00 83.69 161 LEU A N 1
ATOM 1181 C CA . LEU A 1 161 ? 23.798 2.741 -26.133 1.00 83.69 161 LEU A CA 1
ATOM 1182 C C . LEU A 1 161 ? 22.762 3.609 -25.418 1.00 83.69 161 LEU A C 1
ATOM 1184 O O . LEU A 1 161 ? 22.145 3.157 -24.458 1.00 83.69 161 LEU A O 1
ATOM 1188 N N . SER A 1 162 ? 22.525 4.829 -25.902 1.00 81.62 162 SER A N 1
ATOM 1189 C CA . SER A 1 162 ? 21.556 5.751 -25.306 1.00 81.62 162 SER A CA 1
ATOM 1190 C C . SER A 1 162 ? 20.123 5.214 -25.378 1.00 81.62 162 SER A C 1
ATOM 1192 O O . SER A 1 162 ? 19.416 5.202 -24.369 1.00 81.62 162 SER A O 1
ATOM 1194 N N . SER A 1 163 ? 19.710 4.689 -26.535 1.00 76.50 163 SER A N 1
ATOM 1195 C CA . SER A 1 163 ? 18.391 4.061 -26.696 1.00 76.50 163 SER A CA 1
ATOM 1196 C C . SER A 1 163 ? 18.242 2.785 -25.859 1.00 76.50 163 SER A C 1
ATOM 1198 O O . SER A 1 163 ? 17.190 2.576 -25.252 1.00 76.50 163 SER A O 1
ATOM 1200 N N . GLY A 1 164 ? 19.302 1.978 -25.737 1.00 82.56 164 GLY A N 1
ATOM 1201 C CA . GLY A 1 164 ? 19.340 0.812 -24.853 1.00 82.56 164 GLY A CA 1
ATOM 1202 C C . GLY A 1 164 ? 19.194 1.179 -23.373 1.00 82.56 164 GLY A C 1
ATOM 1203 O O . GLY A 1 164 ? 18.392 0.573 -22.662 1.00 82.56 164 GLY A O 1
ATOM 1204 N N . VAL A 1 165 ? 19.899 2.215 -22.911 1.00 83.75 165 VAL A N 1
ATOM 1205 C CA . VAL A 1 165 ? 19.765 2.738 -21.540 1.00 83.75 165 VAL A CA 1
ATOM 1206 C C . VAL A 1 165 ? 18.361 3.300 -21.300 1.00 83.75 165 VAL A C 1
ATOM 1208 O O . VAL A 1 165 ? 17.783 3.050 -20.243 1.00 83.75 165 VAL A O 1
ATOM 1211 N N . GLY A 1 166 ? 17.776 3.993 -22.282 1.00 79.56 166 GLY A N 1
ATOM 1212 C CA . GLY A 1 166 ? 16.397 4.487 -22.211 1.00 79.56 166 GLY A CA 1
ATOM 1213 C C . GLY A 1 166 ? 15.368 3.363 -22.046 1.00 79.56 166 GLY A C 1
ATOM 1214 O O . GLY A 1 166 ? 14.503 3.439 -21.173 1.00 79.56 166 GLY A O 1
ATOM 1215 N N . LEU A 1 167 ? 15.499 2.279 -22.817 1.00 81.88 167 LEU A N 1
ATOM 1216 C CA . LEU A 1 167 ? 14.654 1.083 -22.698 1.00 81.88 167 LEU A CA 1
ATOM 1217 C C . LEU A 1 167 ? 14.821 0.378 -21.347 1.00 81.88 167 LEU A C 1
ATOM 1219 O O . LEU A 1 167 ? 13.826 -0.012 -20.736 1.00 81.88 167 LEU A O 1
ATOM 1223 N N . LEU A 1 168 ? 16.057 0.247 -20.856 1.00 84.38 168 LEU A N 1
ATOM 1224 C CA . LEU A 1 168 ? 16.337 -0.340 -19.542 1.00 84.38 168 LEU A CA 1
ATOM 1225 C C . LEU A 1 168 ? 15.760 0.498 -18.400 1.00 84.38 168 LEU A C 1
ATOM 1227 O O . LEU A 1 168 ? 15.219 -0.066 -17.452 1.00 84.38 168 LEU A O 1
ATOM 1231 N N . MET A 1 169 ? 15.829 1.826 -18.497 1.00 77.50 169 MET A N 1
ATOM 1232 C CA . MET A 1 169 ? 15.198 2.743 -17.544 1.00 77.50 169 MET A CA 1
ATOM 1233 C C . MET A 1 169 ? 13.681 2.540 -17.503 1.00 77.50 169 MET A C 1
ATOM 1235 O O . MET A 1 169 ? 13.123 2.360 -16.423 1.00 77.50 169 MET A O 1
ATOM 1239 N N . ILE A 1 170 ? 13.024 2.463 -18.665 1.00 80.00 170 ILE A N 1
ATOM 1240 C CA . ILE A 1 170 ? 11.576 2.224 -18.759 1.00 80.00 170 ILE A CA 1
ATOM 1241 C C . ILE A 1 170 ? 11.206 0.848 -18.184 1.00 80.00 170 ILE A C 1
ATOM 1243 O O . ILE A 1 170 ? 10.315 0.747 -17.338 1.00 80.00 170 ILE A O 1
ATOM 1247 N N . ALA A 1 171 ? 11.904 -0.215 -18.592 1.00 82.62 171 ALA A N 1
ATOM 1248 C CA . ALA A 1 171 ? 11.670 -1.566 -18.080 1.00 82.62 171 ALA A CA 1
ATOM 1249 C C . ALA A 1 171 ? 11.903 -1.649 -16.560 1.00 82.62 171 ALA A C 1
ATOM 1251 O O . ALA A 1 171 ? 11.106 -2.245 -15.831 1.00 82.62 171 ALA A O 1
ATOM 1252 N N . GLY A 1 172 ? 12.956 -0.988 -16.075 1.00 82.19 172 GLY A N 1
ATOM 1253 C CA . GLY A 1 172 ? 13.272 -0.854 -14.659 1.00 82.19 172 GLY A CA 1
ATOM 1254 C C . GLY A 1 172 ? 12.163 -0.155 -13.878 1.00 82.19 172 GLY A C 1
ATOM 1255 O O . GLY A 1 172 ? 11.799 -0.624 -12.802 1.00 82.19 172 GLY A O 1
ATOM 1256 N N . SER A 1 173 ? 11.560 0.906 -14.422 1.00 80.12 173 SER A N 1
ATOM 1257 C CA . SER A 1 173 ? 10.426 1.593 -13.789 1.00 80.12 173 SER A CA 1
ATOM 1258 C C . SER A 1 173 ? 9.199 0.710 -13.638 1.00 80.12 173 SER A C 1
ATOM 1260 O O . SER A 1 173 ? 8.586 0.709 -12.571 1.00 80.12 173 SER A O 1
ATOM 1262 N N . PHE A 1 174 ? 8.849 -0.072 -14.662 1.00 78.88 174 PHE A N 1
ATOM 1263 C CA . PHE A 1 174 ? 7.734 -1.016 -14.563 1.00 78.88 174 PHE A CA 1
ATOM 1264 C C . PHE A 1 174 ? 8.019 -2.126 -13.543 1.00 78.88 174 PHE A C 1
ATOM 1266 O O . PHE A 1 174 ? 7.139 -2.477 -12.754 1.00 78.88 174 PHE A O 1
ATOM 1273 N N . ALA A 1 175 ? 9.256 -2.631 -13.497 1.00 81.44 175 ALA A N 1
ATOM 1274 C CA . ALA A 1 175 ? 9.669 -3.627 -12.513 1.00 81.44 175 ALA A CA 1
ATOM 1275 C C . ALA A 1 175 ? 9.620 -3.076 -11.076 1.00 81.44 175 ALA A C 1
ATOM 1277 O O . ALA A 1 175 ? 9.047 -3.717 -10.195 1.00 81.44 175 ALA A O 1
ATOM 1278 N N . LEU A 1 176 ? 10.156 -1.873 -10.842 1.00 78.94 176 LEU A N 1
ATOM 1279 C CA . LEU A 1 176 ? 10.115 -1.177 -9.551 1.00 78.94 176 LEU A CA 1
ATOM 1280 C C . LEU A 1 176 ? 8.681 -0.866 -9.115 1.00 78.94 176 LEU A C 1
ATOM 1282 O O . LEU A 1 176 ? 8.326 -1.145 -7.973 1.00 78.94 176 LEU A O 1
ATOM 1286 N N . GLY A 1 177 ? 7.836 -0.367 -10.022 1.00 78.56 177 GLY A N 1
ATOM 1287 C CA . GLY A 1 177 ? 6.418 -0.124 -9.749 1.00 78.56 177 GLY A CA 1
ATOM 1288 C C . GLY A 1 177 ? 5.685 -1.400 -9.325 1.00 78.56 177 GLY A C 1
ATOM 1289 O O . GLY A 1 177 ? 4.987 -1.409 -8.308 1.00 78.56 177 GLY A O 1
ATOM 1290 N N . GLY A 1 178 ? 5.914 -2.510 -10.036 1.00 76.75 178 GLY A N 1
ATOM 1291 C CA . GLY A 1 178 ? 5.372 -3.822 -9.673 1.00 76.75 178 GLY A CA 1
ATOM 1292 C C . GLY A 1 178 ? 5.895 -4.347 -8.330 1.00 76.75 178 GLY A C 1
ATOM 1293 O O . GLY A 1 178 ? 5.136 -4.930 -7.551 1.00 76.75 178 GLY A O 1
ATOM 1294 N N . LEU A 1 179 ? 7.173 -4.106 -8.017 1.00 81.00 179 LEU A N 1
ATOM 1295 C CA . LEU A 1 179 ? 7.786 -4.505 -6.749 1.00 81.00 179 LEU A CA 1
ATOM 1296 C C . LEU A 1 179 ? 7.230 -3.695 -5.571 1.00 81.00 179 LEU A C 1
ATOM 1298 O O . LEU A 1 179 ? 6.888 -4.274 -4.541 1.00 81.00 179 LEU A O 1
ATOM 1302 N N . CYS A 1 180 ? 7.075 -2.380 -5.736 1.00 79.06 180 CYS A N 1
ATOM 1303 C CA . CYS A 1 180 ? 6.455 -1.493 -4.754 1.00 79.06 180 CYS A CA 1
ATOM 1304 C C . CYS A 1 180 ? 4.994 -1.873 -4.498 1.00 79.06 180 CYS A C 1
ATOM 1306 O O . CYS A 1 180 ? 4.578 -1.948 -3.342 1.00 79.06 180 CYS A O 1
ATOM 1308 N N . PHE A 1 181 ? 4.229 -2.189 -5.547 1.00 78.25 181 PHE A N 1
ATOM 1309 C CA . PHE A 1 181 ? 2.846 -2.640 -5.397 1.00 78.25 181 PHE A CA 1
ATOM 1310 C C . PHE A 1 181 ? 2.763 -3.960 -4.619 1.00 78.25 181 PHE A C 1
ATOM 1312 O O . PHE A 1 181 ? 1.986 -4.078 -3.672 1.00 78.25 181 PHE A O 1
ATOM 1319 N N . ARG A 1 182 ? 3.629 -4.931 -4.938 1.00 79.38 182 ARG A N 1
ATOM 1320 C CA . ARG A 1 182 ? 3.742 -6.193 -4.183 1.00 79.38 182 ARG A CA 1
ATOM 1321 C C . ARG A 1 182 ? 4.180 -5.971 -2.737 1.00 79.38 182 ARG A C 1
ATOM 1323 O O . ARG A 1 182 ? 3.656 -6.629 -1.842 1.00 79.38 182 ARG A O 1
ATOM 1330 N N . ALA A 1 183 ? 5.109 -5.051 -2.488 1.00 77.94 183 ALA A N 1
ATOM 1331 C CA . ALA A 1 183 ? 5.560 -4.711 -1.142 1.00 77.94 183 ALA A CA 1
ATOM 1332 C C . ALA A 1 183 ? 4.435 -4.076 -0.314 1.00 77.94 183 ALA A C 1
ATOM 1334 O O . ALA A 1 183 ? 4.251 -4.439 0.850 1.00 77.94 183 ALA A O 1
ATOM 1335 N N . MET A 1 184 ? 3.643 -3.190 -0.923 1.00 75.19 184 MET A N 1
ATOM 1336 C CA . MET A 1 184 ? 2.496 -2.551 -0.284 1.00 75.19 184 MET A CA 1
ATOM 1337 C C . MET A 1 184 ? 1.366 -3.555 -0.020 1.00 75.19 184 MET A C 1
ATOM 1339 O O . MET A 1 184 ? 0.865 -3.624 1.102 1.00 75.19 184 MET A O 1
ATOM 1343 N N . ALA A 1 185 ? 1.048 -4.423 -0.985 1.00 76.06 185 ALA A N 1
ATOM 1344 C CA . ALA A 1 185 ? 0.100 -5.524 -0.804 1.00 76.06 185 ALA A CA 1
ATOM 1345 C C . ALA A 1 185 ? 0.561 -6.511 0.286 1.00 76.06 185 ALA A C 1
ATOM 1347 O O . ALA A 1 185 ? -0.230 -6.934 1.126 1.00 76.06 185 ALA A O 1
ATOM 1348 N N . GLY A 1 186 ? 1.857 -6.829 0.341 1.00 79.31 186 GLY A N 1
ATOM 1349 C CA . GLY A 1 186 ? 2.436 -7.682 1.379 1.00 79.31 186 GLY A CA 1
ATOM 1350 C C . GLY A 1 186 ? 2.466 -7.026 2.763 1.00 79.31 186 GLY A C 1
ATOM 1351 O O . GLY A 1 186 ? 2.299 -7.702 3.778 1.00 79.31 186 GLY A O 1
ATOM 1352 N N . ALA A 1 187 ? 2.668 -5.710 2.848 1.00 77.06 187 ALA A N 1
ATOM 1353 C CA . ALA A 1 187 ? 2.558 -4.967 4.102 1.00 77.06 187 ALA A CA 1
ATOM 1354 C C . ALA A 1 187 ? 1.109 -4.936 4.610 1.00 77.06 187 ALA A C 1
ATOM 1356 O O . ALA A 1 187 ? 0.887 -5.187 5.794 1.00 77.06 187 ALA A O 1
ATOM 1357 N N . LEU A 1 188 ? 0.141 -4.717 3.715 1.00 77.81 188 LEU A N 1
ATOM 1358 C CA . LEU A 1 188 ? -1.284 -4.729 4.040 1.00 77.81 188 LEU A CA 1
ATOM 1359 C C . LEU A 1 188 ? -1.754 -6.120 4.482 1.00 77.81 188 LEU A C 1
ATOM 1361 O O . LEU A 1 188 ? -2.399 -6.242 5.518 1.00 77.81 188 LEU A O 1
ATOM 1365 N N . ASN A 1 189 ? -1.354 -7.174 3.765 1.00 79.62 189 ASN A N 1
ATOM 1366 C CA . ASN A 1 189 ? -1.682 -8.551 4.131 1.00 79.62 189 ASN A CA 1
ATOM 1367 C C . ASN A 1 189 ? -1.091 -8.933 5.498 1.00 79.62 189 ASN A C 1
ATOM 1369 O O . ASN A 1 189 ? -1.769 -9.512 6.339 1.00 79.62 189 ASN A O 1
ATOM 1373 N N . ARG A 1 190 ? 0.155 -8.526 5.785 1.00 77.69 190 ARG A N 1
ATOM 1374 C CA . ARG A 1 190 ? 0.754 -8.715 7.119 1.00 77.69 190 ARG A CA 1
ATOM 1375 C C . ARG A 1 190 ? 0.022 -7.930 8.206 1.00 77.69 190 ARG A C 1
ATOM 1377 O O . ARG A 1 190 ? -0.049 -8.402 9.335 1.00 77.69 190 ARG A O 1
ATOM 1384 N N . TRP A 1 191 ? -0.507 -6.749 7.896 1.00 67.81 191 TRP A N 1
ATOM 1385 C CA . TRP A 1 191 ? -1.326 -5.972 8.827 1.00 67.81 191 TRP A CA 1
ATOM 1386 C C . TRP A 1 191 ? -2.684 -6.626 9.100 1.00 67.81 191 TRP A C 1
ATOM 1388 O O . TRP A 1 191 ? -3.100 -6.660 10.257 1.00 67.81 191 TRP A O 1
ATOM 1398 N N . LEU A 1 192 ? -3.333 -7.181 8.073 1.00 69.88 192 LEU A N 1
ATOM 1399 C CA . LEU A 1 192 ? -4.591 -7.925 8.192 1.00 69.88 192 LEU A CA 1
ATOM 1400 C C . LEU A 1 192 ? -4.394 -9.232 8.969 1.00 69.88 192 LEU A C 1
ATOM 1402 O O . LEU A 1 192 ? -5.068 -9.438 9.972 1.00 69.88 192 LEU A O 1
ATOM 1406 N N . MET A 1 193 ? -3.381 -10.034 8.635 1.00 71.38 193 MET A N 1
ATOM 1407 C CA . MET A 1 193 ? -3.079 -11.264 9.380 1.00 71.38 193 MET A CA 1
ATOM 1408 C C . MET A 1 193 ? -2.640 -11.003 10.828 1.00 71.38 193 MET A C 1
ATOM 1410 O O . MET A 1 193 ? -2.913 -11.804 11.712 1.00 71.38 193 MET A O 1
ATOM 1414 N N . ARG A 1 194 ? -1.997 -9.864 11.126 1.00 65.75 194 ARG A N 1
ATOM 1415 C CA . ARG A 1 194 ? -1.717 -9.444 12.517 1.00 65.75 194 ARG A CA 1
ATOM 1416 C C . ARG A 1 194 ? -2.957 -8.967 13.275 1.00 65.75 194 ARG A C 1
ATOM 1418 O O . ARG A 1 194 ? -2.880 -8.814 14.497 1.00 65.75 194 ARG A O 1
ATOM 1425 N N . ARG A 1 195 ? -4.045 -8.635 12.579 1.00 53.22 195 ARG A N 1
ATOM 1426 C CA . ARG A 1 195 ? -5.347 -8.385 13.205 1.00 53.22 195 ARG A CA 1
ATOM 1427 C C . ARG A 1 195 ? -6.076 -9.701 13.429 1.00 53.22 195 ARG A C 1
ATOM 1429 O O . ARG A 1 195 ? -6.495 -9.925 14.548 1.00 53.22 195 ARG A O 1
ATOM 1436 N N . GLU A 1 196 ? -6.105 -10.594 12.444 1.00 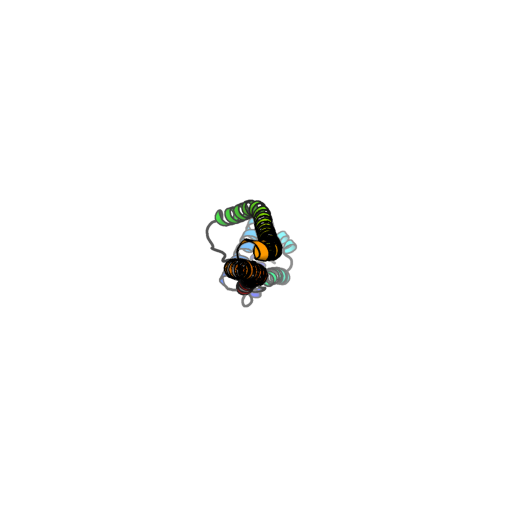53.78 196 GLU A N 1
ATOM 1437 C CA . GLU A 1 196 ? -6.715 -11.924 12.591 1.00 53.78 196 GLU A CA 1
ATOM 1438 C C . GLU A 1 196 ? -6.020 -12.785 13.652 1.00 53.78 196 GLU A C 1
ATOM 1440 O O . GLU A 1 196 ? -6.692 -13.437 14.427 1.00 53.78 196 GLU A O 1
ATOM 1445 N N . ALA A 1 197 ? -4.690 -12.725 13.780 1.00 48.88 197 ALA A N 1
ATOM 1446 C CA . ALA A 1 197 ? -3.968 -13.426 14.848 1.00 48.88 197 ALA A CA 1
ATOM 1447 C C . ALA A 1 197 ? -4.174 -12.821 16.254 1.00 48.88 197 ALA A C 1
ATOM 1449 O O . ALA A 1 197 ? -3.626 -13.337 17.230 1.00 48.88 197 ALA A O 1
ATOM 1450 N N . ARG A 1 198 ? -4.876 -11.684 16.358 1.00 46.53 198 ARG A N 1
ATOM 1451 C CA . ARG A 1 198 ? -5.235 -11.044 17.631 1.00 46.53 198 ARG A CA 1
ATOM 1452 C C . ARG A 1 198 ? -6.705 -11.235 18.020 1.00 46.53 198 ARG A C 1
ATOM 1454 O O . ARG A 1 198 ? -7.009 -10.953 19.177 1.00 46.53 198 ARG A O 1
ATOM 1461 N N . VAL A 1 199 ? -7.539 -11.738 17.106 1.00 42.88 199 VAL A N 1
ATOM 1462 C CA . VAL A 1 199 ? -8.922 -12.183 17.355 1.00 42.88 199 VAL A CA 1
ATOM 1463 C C . VAL A 1 199 ? -8.893 -13.658 17.747 1.00 42.88 199 VAL A C 1
ATOM 1465 O O . VAL A 1 199 ? -9.535 -14.008 18.760 1.00 42.88 199 VAL A O 1
#

pLDDT: mean 74.3, std 12.95, range [31.58, 88.19]